Protein AF-0000000087067700 (afdb_homodimer)

InterPro domains:
  IPR001153 Barwin domain [PF00967] (47-165)
  IPR001153 Barwin domain [PR00602] (79-97)
  IPR001153 Barwin domain [PR00602] (118-136)
  IPR001153 Barwin domain [PR00602] (140-164)
  IPR001153 Barwin domain [PS51174] (1-33)
  IPR001153 Barwin domain [PS51174] (44-167)
  IPR018226 Barwin, conserved site [PS00771] (105-113)
  IPR036908 RlpA-like domain superfamily [G3DSA:2.40.40.10] (46-167)
  IPR036908 RlpA-like domain superfamily [SSF50685] (52-165)
  IPR044301 Pathogenesis-related protein-4 [PTHR46351] (47-167)

pLDDT: mean 77.97, std 27.23, range [20.38, 98.88]

Secondary structure (DSSP, 8-state):
----HHHHHHH--STTTTTS-----------S-----------SEEEEEEEEEE---TTTTTT-HHHHT-TTHHHHTTS-HHHHTSSEEEEE--SSS-SBHHHHTT-EEEEEETTT--EEEEEEEEE--SSSEEEEIIIIIHHH-TTSHHHHHT-EEEEEEEE----SS---------/----HHHHHHH--STTTTTS----------SS-----------SEEEEEEEEEE---TTTTTT-HHHHT-TTHHHHTTS-HHHHTSSEEEEE--SSS-SBHHHHTT-EEEEEETTT--EEEEEEEEE--SSSEEEEIIIIIHHH-TTSHHHHHT-EEEEEEEE----SS---------

Organism: Hibiscus syriacus (NCBI:txid106335)

Radius of gyration: 26.2 Å; Cα contacts (8 Å, |Δi|>4): 639; chains: 2; bounding box: 82×77×58 Å

Sequence (356 aa):
MGLDEPAFDMIDDGSGKHAGHLTVNYELVDCDPPPPPPPPPAGPGETDVIAYWSDYGPLKNNWSYSAAHVACNDYDGNKPLEWRQRYGWTGYCGNVFGSQLKDICGKCLKVTNTRTKDEKIVRIVDSCGGGGLVLDLNTAFTPLDSDGKGNAAGHLTVDYQVVDCYDDVDSPLRLYGQMGLDEPAFDMIDDGSGKHAGHLTVNYELVDCDPPPPPPPPPAGPGETDVIAYWSDYGPLKNNWSYSAAHVACNDYDGNKPLEWRQRYGWTGYCGNVFGSQLKDICGKCLKVTNTRTKDEKIVRIVDSCGGGGLVLDLNTAFTPLDSDGKGNAAGHLTVDYQVVDCYDDVDSPLRLYGQ

Nearest PDB structures (foldseek):
  7ksn-assembly2_B  TM=9.649E-01  e=6.738E-17  Saccharum hybrid cultivar SP80-3280
  4jp7-assembly2_B  TM=9.714E-01  e=6.833E-16  Carica papaya
  1bw4-assembly1_A  TM=8.031E-01  e=1.136E-10  Hordeum vulgare
  3sul-assembly1_A  TM=7.392E-01  e=7.971E-05  Moniliophthora perniciosa
  8ppu-assembly1_B  TM=6.203E-01  e=4.507E-01  Pyrococcus abyssi GE5

Foldseek 3Di:
DDDPPVVVVVPDPPPPVVVVDDPDPDDPPPPPPPDPPPQADFADKDAFWKEFADALPCVPPLLALVSSVAPCCVPPRPPDSLLSPLAFEKAFAADRWDPDSVTQAQWKKWKAQPPPRQIGIYGYSHYDHDHDMYTHDPGGVVSRCVPCVQVVVRITTIMMTTDDPCPPPPPPSPPPPD/DDDPDVVVVVPDPPPPVVVVDDPDPDDPPPPPPPDPPPQADFADKDAFWKEFADALPCVPPLLALVVSVAPCCVPPRPPDSCLSPLAFEKAFAADRWDPDSVTQAQWKKWKAQPPPRQTGIYGYRHYDHDHDMYGHDPGPVVSRCVVCVQVVVRITTIMMTTDDPCPPPPPPSPPPPD

Solvent-accessible surface area (backbone atoms only — not comparable to full-atom values): 20291 Å² total; per-residue (Å²): 138,74,78,56,68,68,66,50,59,75,68,41,83,68,68,43,70,79,67,76,56,70,89,71,84,72,73,80,63,75,72,68,63,71,71,74,70,70,80,62,78,81,36,67,61,53,72,77,30,50,30,37,63,42,82,58,47,46,89,77,52,77,50,37,30,49,83,46,37,22,36,26,18,81,77,52,44,82,54,56,67,68,67,57,61,68,39,23,43,24,24,45,14,57,79,83,57,66,80,36,50,86,66,44,47,71,40,25,31,42,36,30,23,67,82,78,62,29,69,47,62,30,28,27,41,29,56,24,15,70,46,33,35,35,20,19,35,79,61,33,40,50,70,36,30,83,83,46,56,28,70,74,70,60,36,41,51,25,32,36,29,37,41,82,72,64,75,82,50,86,57,75,81,74,77,71,80,124,138,75,77,57,69,70,68,52,60,76,69,42,83,68,69,42,68,79,66,75,56,69,88,72,83,72,73,80,62,74,74,68,62,71,71,75,70,72,80,58,76,79,36,67,58,53,72,76,30,51,31,37,62,42,83,58,46,47,89,79,51,76,50,36,29,51,82,47,36,22,37,28,16,82,79,52,43,80,55,56,67,70,66,57,61,69,40,21,43,23,24,45,14,55,79,84,57,66,79,36,52,87,66,44,48,72,41,24,32,41,36,29,23,67,84,79,62,29,68,49,61,29,29,27,40,28,56,24,14,70,46,33,34,34,22,17,36,77,59,32,40,51,72,37,31,83,83,46,57,27,69,75,70,60,36,40,50,24,30,37,29,37,41,83,72,64,76,82,49,86,58,76,78,75,75,71,80,124

Structure (mmCIF, N/CA/C/O backbone):
data_AF-0000000087067700-model_v1
#
loop_
_entity.id
_entity.type
_entity.pdbx_description
1 polymer 'Pathoproteinsis-related protein P2'
#
loop_
_atom_site.group_PDB
_atom_site.id
_atom_site.type_symbol
_atom_site.label_atom_id
_atom_site.label_alt_id
_atom_site.label_comp_id
_atom_site.label_asym_id
_atom_site.label_entity_id
_atom_site.label_seq_id
_atom_site.pdbx_PDB_ins_code
_atom_site.Cartn_x
_atom_site.Cartn_y
_atom_site.Cartn_z
_atom_site.occupancy
_atom_site.B_iso_or_equiv
_atom_site.auth_seq_id
_atom_site.auth_comp_id
_atom_site.auth_asym_id
_atom_site.auth_atom_id
_atom_site.pdbx_PDB_model_num
ATOM 1 N N . MET A 1 1 ? 22.578 -26.578 -35.781 1 24.84 1 MET A N 1
ATOM 2 C CA . MET A 1 1 ? 21.578 -25.547 -35.5 1 24.84 1 MET A CA 1
ATOM 3 C C . MET A 1 1 ? 22.188 -24.422 -34.656 1 24.84 1 MET A C 1
ATOM 5 O O . MET A 1 1 ? 22.672 -24.656 -33.562 1 24.84 1 MET A O 1
ATOM 9 N N . GLY A 1 2 ? 22.922 -23.469 -35.156 1 27.45 2 GLY A N 1
ATOM 10 C CA . GLY A 1 2 ? 23.906 -22.531 -34.625 1 27.45 2 GLY A CA 1
ATOM 11 C C . GLY A 1 2 ? 23.297 -21.422 -33.812 1 27.45 2 GLY A C 1
ATOM 12 O O . GLY A 1 2 ? 22.109 -21.125 -33.938 1 27.45 2 GLY A O 1
ATOM 13 N N . LEU A 1 3 ? 23.812 -21.281 -32.562 1 33.16 3 LEU A N 1
ATOM 14 C CA . LEU A 1 3 ? 23.438 -20.109 -31.781 1 33.16 3 LEU A CA 1
ATOM 15 C C . LEU A 1 3 ? 23.422 -18.859 -32.625 1 33.16 3 LEU A C 1
ATOM 17 O O . LEU A 1 3 ? 24.297 -18.672 -33.5 1 33.16 3 LEU A O 1
ATOM 21 N N . ASP A 1 4 ? 22.297 -18.484 -32.844 1 35.28 4 ASP A N 1
ATOM 22 C CA . ASP A 1 4 ? 22.297 -17.234 -33.594 1 35.28 4 ASP A CA 1
ATOM 23 C C . ASP A 1 4 ? 23.312 -16.25 -33.031 1 35.28 4 ASP A C 1
ATOM 25 O O . ASP A 1 4 ? 23.688 -16.344 -31.844 1 35.28 4 ASP A O 1
ATOM 29 N N . GLU A 1 5 ? 23.859 -15.438 -33.719 1 37.81 5 GLU A N 1
ATOM 30 C CA . GLU A 1 5 ? 24.938 -14.484 -33.5 1 37.81 5 GLU A CA 1
ATOM 31 C C . GLU A 1 5 ? 24.703 -13.641 -32.25 1 37.81 5 GLU A C 1
ATOM 33 O O . GLU A 1 5 ? 25.625 -13.398 -31.469 1 37.81 5 GLU A O 1
ATOM 38 N N . PRO A 1 6 ? 23.5 -13.188 -32.125 1 35.31 6 PRO A N 1
ATOM 39 C CA . PRO A 1 6 ? 23.359 -12.25 -31.016 1 35.31 6 PRO A CA 1
ATOM 40 C C . PRO A 1 6 ? 23.531 -12.922 -29.656 1 35.31 6 PRO A C 1
ATOM 42 O O . PRO A 1 6 ? 24 -12.297 -28.703 1 35.31 6 PRO A O 1
ATOM 45 N N . ALA A 1 7 ? 23.047 -14.125 -29.516 1 37.56 7 ALA A N 1
ATOM 46 C CA . ALA A 1 7 ? 23.188 -14.828 -28.25 1 37.56 7 ALA A CA 1
ATOM 47 C C . ALA A 1 7 ? 24.672 -15 -27.891 1 37.56 7 ALA A C 1
ATOM 49 O O . ALA A 1 7 ? 25.031 -15 -26.703 1 37.56 7 ALA A O 1
ATOM 50 N N . PHE A 1 8 ? 25.438 -14.984 -28.844 1 40 8 PHE A N 1
ATOM 51 C CA . PHE A 1 8 ? 26.875 -15.148 -28.641 1 40 8 PHE A CA 1
ATOM 52 C C . PHE A 1 8 ? 27.453 -13.945 -27.906 1 40 8 PHE A C 1
ATOM 54 O O . PHE A 1 8 ? 28.266 -14.102 -26.984 1 40 8 PHE A O 1
ATOM 61 N N . ASP A 1 9 ? 27.078 -12.781 -28.328 1 46.66 9 ASP A N 1
ATOM 62 C CA . ASP A 1 9 ? 27.688 -11.555 -27.797 1 46.66 9 ASP A CA 1
ATOM 63 C C . ASP A 1 9 ? 27.328 -11.352 -26.328 1 46.66 9 ASP A C 1
ATOM 65 O O . ASP A 1 9 ? 28.109 -10.773 -25.578 1 46.66 9 ASP A O 1
ATOM 69 N N . MET A 1 10 ? 26.156 -11.812 -26.016 1 40.19 10 MET A N 1
ATOM 70 C CA . MET A 1 10 ? 25.719 -11.5 -24.656 1 40.19 10 MET A CA 1
ATOM 71 C C . MET A 1 10 ? 26.484 -12.32 -23.625 1 40.19 10 MET A C 1
ATOM 73 O O . MET A 1 10 ? 26.562 -11.953 -22.453 1 40.19 10 MET A O 1
ATOM 77 N N . ILE A 1 11 ? 26.984 -13.391 -24.109 1 39 11 ILE A N 1
ATOM 78 C CA . ILE A 1 11 ? 27.656 -14.258 -23.156 1 39 11 ILE A CA 1
ATOM 79 C C . ILE A 1 11 ? 29.172 -14.039 -23.219 1 39 11 ILE A C 1
ATOM 81 O O . ILE A 1 11 ? 29.922 -14.57 -22.406 1 39 11 ILE A O 1
ATOM 85 N N . ASP A 1 12 ? 29.562 -13.125 -24.156 1 40.75 12 ASP A N 1
ATOM 86 C CA . ASP A 1 12 ? 31 -12.977 -24.297 1 40.75 12 ASP A CA 1
ATOM 87 C C . ASP A 1 12 ? 31.531 -11.93 -23.312 1 40.75 12 ASP A C 1
ATOM 89 O O . ASP A 1 12 ? 31.016 -10.82 -23.219 1 40.75 12 ASP A O 1
ATOM 93 N N . ASP A 1 13 ? 32.094 -12.414 -22.266 1 44.66 13 ASP A N 1
ATOM 94 C CA . ASP A 1 13 ? 32.75 -11.508 -21.328 1 44.66 13 ASP A CA 1
ATOM 95 C C . ASP A 1 13 ? 33.875 -10.742 -21.984 1 44.66 13 ASP A C 1
ATOM 97 O O . ASP A 1 13 ? 34.688 -10.102 -21.312 1 44.66 13 ASP A O 1
ATOM 101 N N . GLY A 1 14 ? 33.906 -10.477 -23.297 1 45.78 14 GLY A N 1
ATOM 102 C CA . GLY A 1 14 ? 34.938 -9.781 -24.031 1 45.78 14 GLY A CA 1
ATOM 103 C C . GLY A 1 14 ? 36.062 -10.695 -24.484 1 45.78 14 GLY A C 1
ATOM 104 O O . GLY A 1 14 ? 36.719 -10.445 -25.5 1 45.78 14 GLY A O 1
ATOM 105 N N . SER A 1 15 ? 36.5 -11.602 -23.609 1 43.12 15 SER A N 1
ATOM 106 C CA . SER A 1 15 ? 37.719 -12.352 -23.906 1 43.12 15 SER A CA 1
ATOM 107 C C . SER A 1 15 ? 37.469 -13.383 -25 1 43.12 15 SER A C 1
ATOM 109 O O . SER A 1 15 ? 38.406 -14.008 -25.5 1 43.12 15 SER A O 1
ATOM 111 N N . GLY A 1 16 ? 36.25 -13.672 -25.172 1 36.97 16 GLY A N 1
ATOM 112 C CA . GLY A 1 16 ? 35.938 -14.82 -26 1 36.97 16 GLY A CA 1
ATOM 113 C C . GLY A 1 16 ? 36.094 -14.555 -27.484 1 36.97 16 GLY A C 1
ATOM 114 O O . GLY A 1 16 ? 35.938 -15.461 -28.312 1 36.97 16 GLY A O 1
ATOM 115 N N . LYS A 1 17 ? 36.156 -13.281 -27.984 1 45.28 17 LYS A N 1
ATOM 116 C CA . LYS A 1 17 ? 36.281 -13.062 -29.422 1 45.28 17 LYS A CA 1
ATOM 117 C C . LYS A 1 17 ? 37.625 -13.594 -29.938 1 45.28 17 LYS A C 1
ATOM 119 O O . LYS A 1 17 ? 37.688 -14.086 -31.078 1 45.28 17 LYS A O 1
ATOM 124 N N . HIS A 1 18 ? 38.625 -13.344 -29.156 1 39.31 18 HIS A N 1
ATOM 125 C CA . HIS A 1 18 ? 39.938 -13.633 -29.719 1 39.31 18 HIS A CA 1
ATOM 126 C C . HIS A 1 18 ? 40.125 -15.133 -29.938 1 39.31 18 HIS A C 1
ATOM 128 O O . HIS A 1 18 ? 40.844 -15.555 -30.844 1 39.31 18 HIS A O 1
ATOM 134 N N . ALA A 1 19 ? 39.688 -15.914 -28.922 1 39.69 19 ALA A N 1
ATOM 135 C CA . ALA A 1 19 ? 40.125 -17.312 -28.953 1 39.69 19 ALA A CA 1
ATOM 136 C C . ALA A 1 19 ? 39.25 -18.156 -29.859 1 39.69 19 ALA A C 1
ATOM 138 O O . ALA A 1 19 ? 39.5 -19.328 -30.094 1 39.69 19 ALA A O 1
ATOM 139 N N . GLY A 1 20 ? 38.344 -17.594 -30.766 1 38.62 20 GLY A N 1
ATOM 140 C CA . GLY A 1 20 ? 37.531 -18.203 -31.797 1 38.62 20 GLY A CA 1
ATOM 141 C C . GLY A 1 20 ? 36.531 -19.219 -31.25 1 38.62 20 GLY A C 1
ATOM 142 O O . GLY A 1 20 ? 35.719 -19.75 -31.984 1 38.62 20 GLY A O 1
ATOM 143 N N . HIS A 1 21 ? 37 -20.016 -30.297 1 32.31 21 HIS A N 1
ATOM 144 C CA . HIS A 1 21 ? 36.062 -21.031 -29.797 1 32.31 21 HIS A CA 1
ATOM 145 C C . HIS A 1 21 ? 35.719 -20.766 -28.328 1 32.31 21 HIS A C 1
ATOM 147 O O . HIS A 1 21 ? 36.469 -20.078 -27.625 1 32.31 21 HIS A O 1
ATOM 153 N N . LEU A 1 22 ? 34.562 -20.453 -27.922 1 35.25 22 LEU A N 1
ATOM 154 C CA . LEU A 1 22 ? 34.25 -20.391 -26.516 1 35.25 22 LEU A CA 1
ATOM 155 C C . LEU A 1 22 ? 33.844 -21.75 -25.969 1 35.25 22 LEU A C 1
ATOM 157 O O . LEU A 1 22 ? 33.062 -22.469 -26.609 1 35.25 22 LEU A O 1
ATOM 161 N N . THR A 1 23 ? 34.625 -22.469 -25.219 1 32.56 23 THR A N 1
ATOM 162 C CA . THR A 1 23 ? 34.25 -23.688 -24.516 1 32.56 23 THR A CA 1
ATOM 163 C C . THR A 1 23 ? 33.156 -23.391 -23.5 1 32.56 23 THR A C 1
ATOM 165 O O . THR A 1 23 ? 33.312 -22.562 -22.609 1 32.56 23 THR A O 1
ATOM 168 N N . VAL A 1 24 ? 31.969 -23.391 -23.891 1 31.05 24 VAL A N 1
ATOM 169 C CA . VAL A 1 24 ? 30.844 -23.188 -22.969 1 31.05 24 VAL A CA 1
ATOM 170 C C . VAL A 1 24 ? 30.531 -24.484 -22.234 1 31.05 24 VAL A C 1
ATOM 172 O O . VAL A 1 24 ? 30.562 -25.562 -22.844 1 31.05 24 VAL A O 1
ATOM 175 N N . ASN A 1 25 ? 30.828 -24.672 -21.016 1 29.56 25 ASN A N 1
ATOM 176 C CA . ASN A 1 25 ? 30.359 -25.797 -20.219 1 29.56 25 ASN A CA 1
ATOM 177 C C . ASN A 1 25 ? 28.844 -25.828 -20.109 1 29.56 25 ASN A C 1
ATOM 179 O O . ASN A 1 25 ? 28.219 -24.844 -19.703 1 29.56 25 ASN A O 1
ATOM 183 N N . TYR A 1 26 ? 28.234 -26.391 -21.062 1 29.69 26 TYR A N 1
ATOM 184 C CA . TYR A 1 26 ? 26.797 -26.562 -20.984 1 29.69 26 TYR A CA 1
ATOM 185 C C . TYR A 1 26 ? 26.438 -27.703 -20.031 1 29.69 26 TYR A C 1
ATOM 187 O O . TYR A 1 26 ? 27.203 -28.656 -19.891 1 29.69 26 TYR A O 1
ATOM 195 N N . GLU A 1 27 ? 26.141 -27.469 -18.844 1 28.17 27 GLU A N 1
ATOM 196 C CA . GLU A 1 27 ? 25.5 -28.578 -18.141 1 28.17 27 GLU A CA 1
ATOM 197 C C . GLU A 1 27 ? 24.062 -28.781 -18.641 1 28.17 27 GLU A C 1
ATOM 199 O O . GLU A 1 27 ? 23.297 -27.828 -18.734 1 28.17 27 GLU A O 1
ATOM 204 N N . LEU A 1 28 ? 23.969 -29.75 -19.391 1 26.5 28 LEU A N 1
ATOM 205 C CA . LEU A 1 28 ? 22.641 -30.234 -19.75 1 26.5 28 LEU A CA 1
ATOM 206 C C . LEU A 1 28 ? 21.766 -30.375 -18.5 1 26.5 28 LEU A C 1
ATOM 208 O O . LEU A 1 28 ? 22.125 -31.109 -17.578 1 26.5 28 LEU A O 1
ATOM 212 N N . VAL A 1 29 ? 21.328 -29.375 -17.938 1 30.81 29 VAL A N 1
ATOM 213 C CA . VAL A 1 29 ? 20.391 -29.656 -16.859 1 30.81 29 VAL A CA 1
ATOM 214 C C . VAL A 1 29 ? 19.141 -30.344 -17.406 1 30.81 29 VAL A C 1
ATOM 216 O O . VAL A 1 29 ? 18.75 -30.094 -18.547 1 30.81 29 VAL A O 1
ATOM 219 N N . ASP A 1 30 ? 19.062 -31.531 -17.016 1 27.73 30 ASP A N 1
ATOM 220 C CA . ASP A 1 30 ? 17.875 -32.312 -17.312 1 27.73 30 ASP A CA 1
ATOM 221 C C . ASP A 1 30 ? 16.625 -31.438 -17.281 1 27.73 30 ASP A C 1
ATOM 223 O O . ASP A 1 30 ? 16.391 -30.703 -16.312 1 27.73 30 ASP A O 1
ATOM 227 N N . CYS A 1 31 ? 16.234 -30.953 -18.344 1 31.47 31 CYS A N 1
ATOM 228 C CA . CYS A 1 31 ? 15.023 -30.188 -18.609 1 31.47 31 CYS A CA 1
ATOM 229 C C . CYS A 1 31 ? 13.82 -30.812 -17.906 1 31.47 31 CYS A C 1
ATOM 231 O O . CYS A 1 31 ? 12.688 -30.344 -18.062 1 31.47 31 CYS A O 1
ATOM 233 N N . ASP A 1 32 ? 13.898 -32.156 -17.75 1 30.12 32 ASP A N 1
ATOM 234 C CA . ASP A 1 32 ? 12.641 -32.625 -17.188 1 30.12 32 ASP A CA 1
ATOM 235 C C . ASP A 1 32 ? 12.367 -31.969 -15.836 1 30.12 32 ASP A C 1
ATOM 237 O O . ASP A 1 32 ? 13.07 -32.219 -14.859 1 30.12 32 ASP A O 1
ATOM 241 N N . PRO A 1 33 ? 11.977 -30.75 -15.766 1 33.19 33 PRO A N 1
ATOM 242 C CA . PRO A 1 33 ? 11.703 -30.25 -14.414 1 33.19 33 PRO A CA 1
ATOM 243 C C . PRO A 1 33 ? 11.086 -31.328 -13.516 1 33.19 33 PRO A C 1
ATOM 245 O O . PRO A 1 33 ? 10.43 -32.25 -14 1 33.19 33 PRO A O 1
ATOM 248 N N . PRO A 1 34 ? 11.805 -31.703 -12.438 1 35.84 34 PRO A N 1
ATOM 249 C CA . PRO A 1 34 ? 11.07 -32.656 -11.609 1 35.84 34 PRO A CA 1
ATOM 250 C C . PRO A 1 34 ? 9.555 -32.469 -11.664 1 35.84 34 PRO A C 1
ATOM 252 O O . PRO A 1 34 ? 9.086 -31.359 -11.961 1 35.84 34 PRO A O 1
ATOM 255 N N . PRO A 1 35 ? 8.781 -33.531 -11.844 1 37.31 35 PRO A N 1
ATOM 256 C CA . PRO A 1 35 ? 7.324 -33.375 -11.773 1 37.31 35 PRO A CA 1
ATOM 257 C C . PRO A 1 35 ? 6.898 -32.312 -10.773 1 37.31 35 PRO A C 1
ATOM 259 O O . PRO A 1 35 ? 7.594 -32.062 -9.781 1 37.31 35 PRO A O 1
ATOM 262 N N . PRO A 1 36 ? 6.172 -31.297 -11.188 1 38.44 36 PRO A N 1
ATOM 263 C CA . PRO A 1 36 ? 5.711 -30.344 -10.164 1 38.44 36 PRO A CA 1
ATOM 264 C C . PRO A 1 36 ? 5.391 -31.016 -8.836 1 38.44 36 PRO A C 1
ATOM 266 O O . PRO A 1 36 ? 4.875 -32.156 -8.82 1 38.44 36 PRO A O 1
ATOM 269 N N . PRO A 1 37 ? 6.223 -30.797 -7.82 1 41.12 37 PRO A N 1
ATOM 270 C CA . PRO A 1 37 ? 5.844 -31.469 -6.586 1 41.12 37 PRO A CA 1
ATOM 271 C C . PRO A 1 37 ? 4.328 -31.625 -6.43 1 41.12 37 PRO A C 1
ATOM 273 O O . PRO A 1 37 ? 3.568 -30.875 -7.043 1 41.12 37 PRO A O 1
ATOM 276 N N . PRO A 1 38 ? 3.854 -32.719 -5.953 1 43.28 38 PRO A N 1
ATOM 277 C CA . PRO A 1 38 ? 2.416 -32.844 -5.699 1 43.28 38 PRO A CA 1
ATOM 278 C C . PRO A 1 38 ? 1.791 -31.578 -5.152 1 43.28 38 PRO A C 1
ATOM 280 O O . PRO A 1 38 ? 2.482 -30.75 -4.539 1 43.28 38 PRO A O 1
ATOM 283 N N . PRO A 1 39 ? 0.586 -31.234 -5.633 1 42.75 39 PRO A N 1
ATOM 284 C CA . PRO A 1 39 ? -0.061 -30.016 -5.129 1 42.75 39 PRO A CA 1
ATOM 285 C C . PRO A 1 39 ? 0.068 -29.859 -3.615 1 42.75 39 PRO A C 1
ATOM 287 O O . PRO A 1 39 ? -0.169 -30.828 -2.871 1 42.75 39 PRO A O 1
ATOM 290 N N . PRO A 1 40 ? 0.964 -29.172 -3.133 1 45.75 40 PRO A N 1
ATOM 291 C CA . PRO A 1 40 ? 1.053 -29.047 -1.676 1 45.75 40 PRO A CA 1
ATOM 292 C C . PRO A 1 40 ? -0.314 -29.078 -0.997 1 45.75 40 PRO A C 1
ATOM 294 O O . PRO A 1 40 ? -1.328 -28.766 -1.623 1 45.75 40 PRO A O 1
ATOM 297 N N . PRO A 1 41 ? -0.462 -29.844 0.065 1 48 41 PRO A N 1
ATOM 298 C CA . PRO A 1 41 ? -1.711 -29.781 0.826 1 48 41 PRO A CA 1
ATOM 299 C C . PRO A 1 41 ? -2.293 -28.359 0.867 1 48 41 PRO A C 1
ATOM 301 O O . PRO A 1 41 ? -1.547 -27.391 0.977 1 48 41 PRO A O 1
ATOM 304 N N . ALA A 1 42 ? -3.52 -28.156 0.293 1 57.44 42 ALA A N 1
ATOM 305 C CA . ALA A 1 42 ? -4.262 -26.922 0.116 1 57.44 42 ALA A CA 1
ATOM 306 C C . ALA A 1 42 ? -4.234 -26.078 1.388 1 57.44 42 ALA A C 1
ATOM 308 O O . ALA A 1 42 ? -4.668 -26.531 2.451 1 57.44 42 ALA A O 1
ATOM 309 N N . GLY A 1 43 ? -3.189 -25.266 1.576 1 71.56 43 GLY A N 1
ATOM 310 C CA . GLY A 1 43 ? -3.318 -24.328 2.686 1 71.56 43 GLY A CA 1
ATOM 311 C C . GLY A 1 43 ? -4.59 -23.516 2.625 1 71.56 43 GLY A C 1
ATOM 312 O O . GLY A 1 43 ? -5.441 -23.734 1.764 1 71.56 43 GLY A O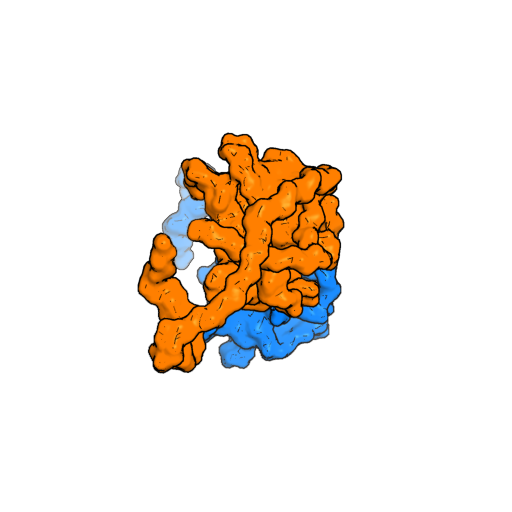 1
ATOM 313 N N . PRO A 1 44 ? -4.855 -22.875 3.637 1 87.75 44 PRO A N 1
ATOM 314 C CA . PRO A 1 44 ? -6.059 -22.031 3.639 1 87.75 44 PRO A CA 1
ATOM 315 C C . PRO A 1 44 ? -6.125 -21.109 2.432 1 87.75 44 PRO A C 1
ATOM 317 O O . PRO A 1 44 ? -5.117 -20.891 1.753 1 87.75 44 PRO A O 1
ATOM 320 N N . GLY A 1 45 ? -7.266 -20.812 1.943 1 94.31 45 GLY A N 1
ATOM 321 C CA . GLY A 1 45 ? -7.504 -19.938 0.804 1 94.31 45 GLY A CA 1
ATOM 322 C C . GLY A 1 45 ? -8.883 -19.312 0.808 1 94.31 45 GLY A C 1
ATOM 323 O O . GLY A 1 45 ? -9.602 -19.375 1.812 1 94.31 45 GLY A O 1
ATOM 324 N N . GLU A 1 46 ? -9.117 -18.469 -0.159 1 96.06 46 GLU A N 1
ATOM 325 C CA . GLU A 1 46 ? -10.43 -17.875 -0.404 1 96.06 46 GLU A CA 1
ATOM 326 C C . GLU A 1 46 ? -10.859 -18.062 -1.854 1 96.06 46 GLU A C 1
ATOM 328 O O . GLU A 1 46 ? -10.023 -18.188 -2.748 1 96.06 46 GLU A O 1
ATOM 333 N N . THR A 1 47 ? -12.242 -18.172 -2.055 1 96.5 47 THR A N 1
ATOM 334 C CA . THR A 1 47 ? -12.812 -18.391 -3.381 1 96.5 47 THR A CA 1
ATOM 335 C C . THR A 1 47 ? -13.633 -17.188 -3.822 1 96.5 47 THR A C 1
ATOM 337 O O . THR A 1 47 ? -14.281 -16.531 -2.998 1 96.5 47 THR A O 1
ATOM 340 N N . ASP A 1 48 ? -13.57 -16.891 -5.117 1 97.56 48 ASP A N 1
ATOM 341 C CA . ASP A 1 48 ? -14.414 -15.891 -5.781 1 97.56 48 ASP A CA 1
ATOM 342 C C . ASP A 1 48 ? -14.195 -14.508 -5.184 1 97.56 48 ASP A C 1
ATOM 344 O O . ASP A 1 48 ? -15.156 -13.766 -4.945 1 97.56 48 ASP A O 1
ATOM 348 N N . VAL A 1 49 ? -12.93 -14.195 -4.926 1 97.94 49 VAL A N 1
ATOM 349 C CA . VAL A 1 49 ? -12.625 -12.859 -4.426 1 97.94 49 VAL A CA 1
ATOM 350 C C . VAL A 1 49 ? -12.141 -11.969 -5.574 1 97.94 49 VAL A C 1
ATOM 352 O O . VAL A 1 49 ? -11.758 -12.469 -6.633 1 97.94 49 VAL A O 1
ATOM 355 N N . ILE A 1 50 ? -12.258 -10.664 -5.352 1 98.19 50 ILE A N 1
ATOM 356 C CA . ILE A 1 50 ? -11.852 -9.703 -6.375 1 98.19 50 ILE A CA 1
ATOM 357 C C . ILE A 1 50 ? -10.359 -9.414 -6.242 1 98.19 50 ILE A C 1
ATOM 359 O O . ILE A 1 50 ? -9.852 -9.242 -5.129 1 98.19 50 ILE A O 1
ATOM 363 N N . ALA A 1 51 ? -9.625 -9.445 -7.344 1 98.75 51 ALA A N 1
ATOM 364 C CA . ALA A 1 51 ? -8.227 -9.023 -7.41 1 98.75 51 ALA A CA 1
ATOM 365 C C . ALA A 1 51 ? -8.062 -7.809 -8.312 1 98.75 51 ALA A C 1
ATOM 367 O O . ALA A 1 51 ? -8.32 -7.887 -9.516 1 98.75 51 ALA A O 1
ATOM 368 N N . TYR A 1 52 ? -7.672 -6.742 -7.699 1 98.12 52 TYR A N 1
ATOM 369 C CA . TYR A 1 52 ? -7.281 -5.551 -8.445 1 98.12 52 TYR A CA 1
ATOM 370 C C . TYR A 1 52 ? -5.805 -5.602 -8.812 1 98.12 52 TYR A C 1
ATOM 372 O O . TYR A 1 52 ? -5.129 -6.602 -8.562 1 98.12 52 TYR A O 1
ATOM 380 N N . TRP A 1 53 ? -5.391 -4.52 -9.539 1 97.62 53 TRP A N 1
ATOM 381 C CA . TRP A 1 53 ? -3.969 -4.496 -9.867 1 97.62 53 TRP A CA 1
ATOM 382 C C . TRP A 1 53 ? -3.35 -3.148 -9.516 1 97.62 53 TRP A C 1
ATOM 384 O O . TRP A 1 53 ? -4.059 -2.145 -9.406 1 97.62 53 TRP A O 1
ATOM 394 N N . SER A 1 54 ? -2.098 -3.166 -9.242 1 96.25 54 SER A N 1
ATOM 395 C CA . SER A 1 54 ? -1.219 -2.006 -9.141 1 96.25 54 SER A CA 1
ATOM 396 C C . SER A 1 54 ? 0.06 -2.209 -9.945 1 96.25 54 SER A C 1
ATOM 398 O O . SER A 1 54 ? 0.474 -3.346 -10.188 1 96.25 54 SER A O 1
ATOM 400 N N . ASP A 1 55 ? 0.591 -1.124 -10.453 1 95.44 55 ASP A N 1
ATOM 401 C CA . ASP A 1 55 ? 1.916 -1.201 -11.055 1 95.44 55 ASP A CA 1
ATOM 402 C C . ASP A 1 55 ? 3.012 -1.01 -10.016 1 95.44 55 ASP A C 1
ATOM 404 O O . ASP A 1 55 ? 3.502 0.104 -9.82 1 95.44 55 ASP A O 1
ATOM 408 N N . TYR A 1 56 ? 3.398 -2.082 -9.328 1 96.69 56 TYR A N 1
ATOM 409 C CA . TYR A 1 56 ? 4.492 -2.033 -8.367 1 96.69 56 TYR A CA 1
ATOM 410 C C . TYR A 1 56 ? 5.828 -1.82 -9.07 1 96.69 56 TYR A C 1
ATOM 412 O O . TYR A 1 56 ? 6.805 -1.39 -8.453 1 96.69 56 TYR A O 1
ATOM 420 N N . GLY A 1 57 ? 5.996 -2.271 -10.305 1 97.44 57 GLY A N 1
ATOM 421 C CA . GLY A 1 57 ? 7.113 -1.961 -11.18 1 97.44 57 GLY A CA 1
ATOM 422 C C . GLY A 1 57 ? 8.336 -2.822 -10.922 1 97.44 57 GLY A C 1
ATOM 423 O O . GLY A 1 57 ? 9.469 -2.359 -11.055 1 97.44 57 GLY A O 1
ATOM 424 N N . PRO A 1 58 ? 8.188 -4.098 -10.508 1 97.56 58 PRO A N 1
ATOM 425 C CA . PRO A 1 58 ? 9.383 -4.891 -10.211 1 97.56 58 PRO A CA 1
ATOM 426 C C . PRO A 1 58 ? 10.305 -5.039 -11.422 1 97.56 58 PRO A C 1
ATOM 428 O O . PRO A 1 58 ? 11.523 -5.094 -11.266 1 97.56 58 PRO A O 1
ATOM 431 N N . LEU A 1 59 ? 9.797 -5.031 -12.617 1 96.62 59 LEU A N 1
ATOM 432 C CA . LEU A 1 59 ? 10.609 -5.176 -13.812 1 96.62 59 LEU A CA 1
ATOM 433 C C . LEU A 1 59 ? 11.383 -3.893 -14.109 1 96.62 59 LEU A C 1
ATOM 435 O O . LEU A 1 59 ? 12.398 -3.918 -14.805 1 96.62 59 LEU A O 1
ATOM 439 N N . LYS A 1 60 ? 10.945 -2.811 -13.586 1 96.44 60 LYS A N 1
ATOM 440 C CA . LYS A 1 60 ? 11.555 -1.51 -13.852 1 96.44 60 LYS A CA 1
ATOM 441 C C . LYS A 1 60 ? 12.484 -1.097 -12.711 1 96.44 60 LYS A C 1
ATOM 443 O O . LYS A 1 60 ? 13.359 -0.248 -12.898 1 96.44 60 LYS A O 1
ATOM 448 N N . ASN A 1 61 ? 12.352 -1.654 -11.578 1 97.12 61 ASN A N 1
ATOM 449 C CA . ASN A 1 61 ? 13.109 -1.193 -10.414 1 97.12 61 ASN A CA 1
ATOM 450 C C . ASN A 1 61 ? 14.016 -2.289 -9.867 1 97.12 61 ASN A C 1
ATOM 452 O O . ASN A 1 61 ? 14.383 -2.266 -8.688 1 97.12 61 ASN A O 1
ATOM 456 N N . ASN A 1 62 ? 14.305 -3.307 -10.664 1 97.38 62 ASN A N 1
ATOM 457 C CA . ASN A 1 62 ? 15.164 -4.422 -10.289 1 97.38 62 ASN A CA 1
ATOM 458 C C . ASN A 1 62 ? 14.625 -5.16 -9.07 1 97.38 62 ASN A C 1
ATOM 460 O O . ASN A 1 62 ? 15.383 -5.504 -8.156 1 97.38 62 ASN A O 1
ATOM 464 N N . TRP A 1 63 ? 13.383 -5.309 -8.953 1 98.12 63 TRP A N 1
ATOM 465 C CA . TRP A 1 63 ? 12.688 -6.062 -7.914 1 98.12 63 TRP A CA 1
ATOM 466 C C . TRP A 1 63 ? 13.016 -5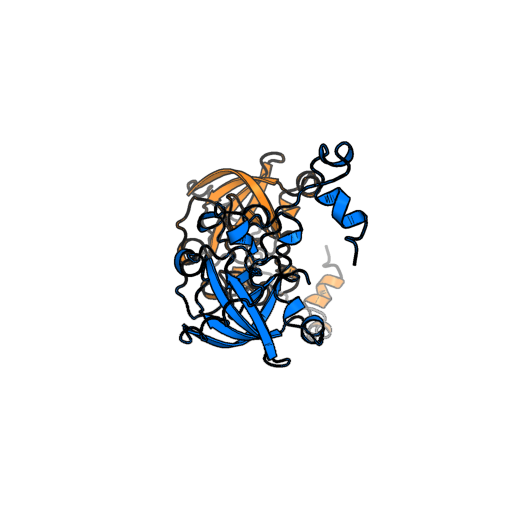.512 -6.531 1 98.12 63 TRP A C 1
ATOM 468 O O . TRP A 1 63 ? 13.18 -6.273 -5.574 1 98.12 63 TRP A O 1
ATOM 478 N N . SER A 1 64 ? 13.164 -4.176 -6.441 1 98.19 64 SER A N 1
ATOM 479 C CA . SER A 1 64 ? 13.477 -3.51 -5.18 1 98.19 64 SER A CA 1
ATOM 480 C C . SER A 1 64 ? 12.203 -3.223 -4.383 1 98.19 64 SER A C 1
ATOM 482 O O . SER A 1 64 ? 11.359 -2.438 -4.816 1 98.19 64 SER A O 1
ATOM 484 N N . TYR A 1 65 ? 12.133 -3.836 -3.141 1 97.94 65 TYR A N 1
ATOM 485 C CA . TYR A 1 65 ? 11.008 -3.557 -2.258 1 97.94 65 TYR A CA 1
ATOM 486 C C . TYR A 1 65 ? 11.008 -2.098 -1.817 1 97.94 65 TYR A C 1
ATOM 488 O O . TYR A 1 65 ? 9.953 -1.468 -1.727 1 97.94 65 TYR A O 1
ATOM 496 N N . SER A 1 66 ? 12.188 -1.554 -1.638 1 95.06 66 SER A N 1
ATOM 497 C CA . SER A 1 66 ? 12.328 -0.17 -1.194 1 95.06 66 SER A CA 1
ATOM 498 C C . SER A 1 66 ? 11.875 0.805 -2.277 1 95.06 66 SER A C 1
ATOM 500 O O . SER A 1 66 ? 11.148 1.761 -1.999 1 95.06 66 SER A O 1
ATOM 502 N N . ALA A 1 67 ? 12.258 0.56 -3.523 1 95.19 67 ALA A N 1
ATOM 503 C CA . ALA A 1 67 ? 11.867 1.431 -4.629 1 95.19 67 ALA A CA 1
ATOM 504 C C . ALA A 1 67 ? 10.367 1.369 -4.879 1 95.19 67 ALA A C 1
ATOM 506 O O . ALA A 1 67 ? 9.758 2.365 -5.27 1 95.19 67 ALA A O 1
ATOM 507 N N . ALA A 1 68 ? 9.797 0.244 -4.547 1 96.88 68 ALA A N 1
ATOM 508 C CA . ALA A 1 68 ? 8.359 0.074 -4.738 1 96.88 68 ALA A CA 1
ATOM 509 C C . ALA A 1 68 ? 7.582 0.551 -3.514 1 96.88 68 ALA A C 1
ATOM 511 O O . ALA A 1 68 ? 6.348 0.606 -3.533 1 96.88 68 ALA A O 1
ATOM 512 N N . HIS A 1 69 ? 8.211 0.818 -2.41 1 96.12 69 HIS A N 1
ATOM 513 C CA . HIS A 1 69 ? 7.641 1.295 -1.155 1 96.12 69 HIS A CA 1
ATOM 514 C C . HIS A 1 69 ? 6.598 0.321 -0.619 1 96.12 69 HIS A C 1
ATOM 516 O O . HIS A 1 69 ? 5.555 0.739 -0.116 1 96.12 69 HIS A O 1
ATOM 522 N N . VAL A 1 70 ? 6.883 -0.955 -0.773 1 97.31 70 VAL A N 1
ATOM 523 C CA . VAL A 1 70 ? 5.926 -1.958 -0.317 1 97.31 70 VAL A CA 1
ATOM 524 C C . VAL A 1 70 ? 6.125 -2.223 1.174 1 97.31 70 VAL A C 1
ATOM 526 O O . VAL A 1 70 ? 7.254 -2.189 1.671 1 97.31 70 VAL A O 1
ATOM 529 N N . ALA A 1 71 ? 5.066 -2.59 1.831 1 95.81 71 ALA A N 1
ATOM 530 C CA . ALA A 1 71 ? 5.027 -2.695 3.287 1 95.81 71 ALA A CA 1
ATOM 531 C C . ALA A 1 71 ? 5.977 -3.785 3.783 1 95.81 71 ALA A C 1
ATOM 533 O O . ALA A 1 71 ? 6.496 -3.703 4.898 1 95.81 71 ALA A O 1
ATOM 534 N N . CYS A 1 72 ? 6.301 -4.781 2.986 1 96.5 72 CYS A N 1
ATOM 535 C CA . CYS A 1 72 ? 7.109 -5.914 3.43 1 96.5 72 CYS A CA 1
ATOM 536 C C . CYS A 1 72 ? 8.594 -5.613 3.279 1 96.5 72 CYS A C 1
ATOM 538 O O . CYS A 1 72 ? 9.438 -6.473 3.553 1 96.5 72 CYS A O 1
ATOM 540 N N . ASN A 1 73 ? 8.93 -4.402 2.883 1 95.62 73 ASN A N 1
ATOM 541 C CA . ASN A 1 73 ? 10.336 -4.047 2.684 1 95.62 73 ASN A CA 1
ATOM 542 C C . ASN A 1 73 ? 11.164 -4.324 3.934 1 95.62 73 ASN A C 1
ATOM 544 O O . ASN A 1 73 ? 12.266 -4.879 3.844 1 95.62 73 ASN A O 1
ATOM 548 N N . ASP A 1 74 ? 10.672 -4.016 5.094 1 88.62 74 ASP A N 1
ATOM 549 C CA . ASP A 1 74 ? 11.453 -4.105 6.32 1 88.62 74 ASP A CA 1
ATOM 550 C C . ASP A 1 74 ? 11.664 -5.559 6.73 1 88.62 74 ASP A C 1
ATOM 552 O O . ASP A 1 74 ? 12.516 -5.855 7.574 1 88.62 74 ASP A O 1
ATOM 556 N N . TYR A 1 75 ? 10.961 -6.461 6.125 1 92.44 75 TYR A N 1
ATOM 557 C CA . TYR A 1 75 ? 11.094 -7.879 6.441 1 92.44 75 TYR A CA 1
ATOM 558 C C . TYR A 1 75 ? 11.867 -8.609 5.348 1 92.44 75 TYR A C 1
ATOM 560 O O . TYR A 1 75 ? 12.688 -9.484 5.641 1 92.44 75 TYR A O 1
ATOM 568 N N . ASP A 1 76 ? 11.539 -8.203 4.086 1 95.38 76 ASP A N 1
ATOM 569 C CA . ASP A 1 76 ? 12.008 -9.055 2.998 1 95.38 76 ASP A CA 1
ATOM 570 C C . ASP A 1 76 ? 12.797 -8.25 1.969 1 95.38 76 ASP A C 1
ATOM 572 O O . ASP A 1 76 ? 13.266 -8.797 0.968 1 95.38 76 ASP A O 1
ATOM 576 N N . GLY A 1 77 ? 13 -7 2.211 1 96 77 GLY A N 1
ATOM 577 C CA . GLY A 1 77 ? 13.648 -6.148 1.226 1 96 77 GLY A CA 1
ATOM 578 C C . GLY A 1 77 ? 15.102 -6.516 0.985 1 96 77 GLY A C 1
ATOM 579 O O . GLY A 1 77 ? 15.656 -6.211 -0.072 1 96 77 GLY A O 1
ATOM 580 N N . ASN A 1 78 ? 15.711 -7.211 1.952 1 96 78 ASN A N 1
ATOM 581 C CA . ASN A 1 78 ? 17.125 -7.543 1.857 1 96 78 ASN A CA 1
ATOM 582 C C . ASN A 1 78 ? 17.328 -8.984 1.392 1 96 78 ASN A C 1
ATOM 584 O O . ASN A 1 78 ? 18.469 -9.461 1.328 1 96 78 ASN A O 1
ATOM 588 N N . LYS A 1 79 ? 16.281 -9.703 1.078 1 96.06 79 LYS A N 1
ATOM 589 C CA . LYS A 1 79 ? 16.438 -11.031 0.49 1 96.06 79 LYS A CA 1
ATOM 590 C C . LYS A 1 79 ? 17.172 -10.961 -0.845 1 96.06 79 LYS A C 1
ATOM 592 O O . LYS A 1 79 ? 17.156 -9.922 -1.515 1 96.06 79 LYS A O 1
ATOM 597 N N . PRO A 1 80 ? 17.891 -12.117 -1.275 1 93.62 80 PRO A N 1
ATOM 598 C CA . PRO A 1 80 ? 18.594 -12.109 -2.555 1 93.62 80 PRO A CA 1
ATOM 599 C C . PRO A 1 80 ? 17.672 -11.852 -3.744 1 93.62 80 PRO A C 1
ATOM 601 O O . PRO A 1 80 ? 16.484 -12.172 -3.684 1 93.62 80 PRO A O 1
ATOM 604 N N . LEU A 1 81 ? 18.203 -11.234 -4.75 1 95.31 81 LEU A N 1
ATOM 605 C CA . LEU A 1 81 ? 17.438 -10.906 -5.953 1 95.31 81 LEU A CA 1
ATOM 606 C C . LEU A 1 81 ? 16.688 -12.125 -6.469 1 95.31 81 LEU A C 1
ATOM 608 O O . LEU A 1 81 ? 15.516 -12.016 -6.855 1 95.31 81 LEU A O 1
ATOM 612 N N . GLU A 1 82 ? 17.328 -13.328 -6.418 1 91.31 82 GLU A N 1
ATOM 613 C CA . GLU A 1 82 ? 16.688 -14.539 -6.918 1 91.31 82 GLU A CA 1
ATOM 614 C C . GLU A 1 82 ? 15.422 -14.867 -6.133 1 91.31 82 GLU A C 1
ATOM 616 O O . GLU A 1 82 ? 14.422 -15.312 -6.707 1 91.31 82 GLU A O 1
ATOM 621 N N . TRP A 1 83 ? 15.5 -14.586 -4.918 1 94.56 83 TRP A N 1
ATOM 622 C CA . TRP A 1 83 ? 14.344 -14.812 -4.055 1 94.56 83 TRP A CA 1
ATOM 623 C C . TRP A 1 83 ? 13.227 -13.836 -4.387 1 94.56 83 TRP A C 1
ATOM 625 O O . TRP A 1 83 ? 12.062 -14.234 -4.52 1 94.56 83 TRP A O 1
ATOM 635 N N . ARG A 1 84 ? 13.562 -12.586 -4.578 1 96.56 84 ARG A N 1
ATOM 636 C CA . ARG A 1 84 ? 12.594 -11.523 -4.785 1 96.56 84 ARG A CA 1
ATOM 637 C C . ARG A 1 84 ? 11.938 -11.641 -6.16 1 96.56 84 ARG A C 1
ATOM 639 O O . ARG A 1 84 ? 10.789 -11.234 -6.344 1 96.56 84 ARG A O 1
ATOM 646 N N . GLN A 1 85 ? 12.609 -12.289 -7.098 1 96 85 GLN A N 1
ATOM 647 C CA . GLN A 1 85 ? 12.102 -12.32 -8.469 1 96 85 GLN A CA 1
ATOM 648 C C . GLN A 1 85 ? 11.523 -13.688 -8.812 1 96 85 GLN A C 1
ATOM 650 O O . GLN A 1 85 ? 11.109 -13.922 -9.953 1 96 85 GLN A O 1
ATOM 655 N N . ARG A 1 86 ? 11.5 -14.57 -7.906 1 93.5 86 ARG A N 1
ATOM 656 C CA . ARG A 1 86 ? 11.07 -15.938 -8.18 1 93.5 86 ARG A CA 1
ATOM 657 C C . ARG A 1 86 ? 9.602 -15.969 -8.594 1 93.5 86 ARG A C 1
ATOM 659 O O . ARG A 1 86 ? 9.211 -16.766 -9.461 1 93.5 86 ARG A O 1
ATOM 666 N N . TYR A 1 87 ? 8.82 -15.164 -7.996 1 96.44 87 TYR A N 1
ATOM 667 C CA . TYR A 1 87 ? 7.387 -15.125 -8.273 1 96.44 87 TYR A CA 1
ATOM 668 C C . TYR A 1 87 ? 6.918 -13.695 -8.516 1 96.44 87 TYR A C 1
ATOM 670 O O . TYR A 1 87 ? 7.578 -12.742 -8.102 1 96.44 87 TYR A O 1
ATOM 678 N N . GLY A 1 88 ? 5.77 -13.57 -9.273 1 98.06 88 GLY A N 1
ATOM 679 C CA . GLY A 1 88 ? 5.125 -12.273 -9.352 1 98.06 88 GLY A CA 1
ATOM 680 C C . GLY A 1 88 ? 4.68 -11.742 -8 1 98.06 88 GLY A C 1
ATOM 681 O O . GLY A 1 88 ? 4.566 -12.5 -7.039 1 98.06 88 GLY A O 1
ATOM 682 N N . TRP A 1 89 ? 4.43 -10.406 -7.953 1 98.81 89 TRP A N 1
ATOM 683 C CA . TRP A 1 89 ? 4.168 -9.734 -6.688 1 98.81 89 TRP A CA 1
ATOM 684 C C . TRP A 1 89 ? 2.672 -9.523 -6.48 1 98.81 89 TRP A C 1
ATOM 686 O O . TRP A 1 89 ? 1.917 -9.398 -7.445 1 98.81 89 TRP A O 1
ATOM 696 N N . THR A 1 90 ? 2.246 -9.484 -5.219 1 98.69 90 THR A N 1
ATOM 697 C CA . THR A 1 90 ? 0.872 -9.141 -4.875 1 98.69 90 THR A CA 1
ATOM 698 C C . THR A 1 90 ? 0.812 -8.453 -3.514 1 98.69 90 THR A C 1
ATOM 700 O O . THR A 1 90 ? 1.642 -8.711 -2.641 1 98.69 90 THR A O 1
ATOM 703 N N . GLY A 1 91 ? -0.103 -7.504 -3.391 1 98.19 91 GLY A N 1
ATOM 704 C CA . GLY A 1 91 ? -0.595 -7.125 -2.076 1 98.19 91 GLY A CA 1
ATOM 705 C C . GLY A 1 91 ? -1.656 -8.07 -1.54 1 98.19 91 GLY A C 1
ATOM 706 O O . GLY A 1 91 ? -2.523 -8.523 -2.289 1 98.19 91 GLY A O 1
ATOM 707 N N . TYR A 1 92 ? -1.605 -8.273 -0.269 1 97.25 92 TYR A N 1
ATOM 708 C CA . TYR A 1 92 ? -2.58 -9.156 0.368 1 97.25 92 TYR A CA 1
ATOM 709 C C . TYR A 1 92 ? -3.609 -8.352 1.151 1 97.25 92 TYR A C 1
ATOM 711 O O . TYR A 1 92 ? -3.262 -7.637 2.094 1 97.25 92 TYR A O 1
ATOM 719 N N . CYS A 1 93 ? -4.926 -8.57 0.825 1 95.25 93 CYS A N 1
ATOM 720 C CA . CYS A 1 93 ? -6.035 -7.859 1.441 1 95.25 93 CYS A CA 1
ATOM 721 C C . CYS A 1 93 ? -7.016 -8.828 2.092 1 95.25 93 CYS A C 1
ATOM 723 O O . CYS A 1 93 ? -8.117 -8.445 2.475 1 95.25 93 CYS A O 1
ATOM 725 N N . GLY A 1 94 ? -6.641 -10.078 2.086 1 93.75 94 GLY A N 1
ATOM 726 C CA . GLY A 1 94 ? -7.586 -11.125 2.439 1 93.75 94 GLY A CA 1
ATOM 727 C C . GLY A 1 94 ? -7.648 -11.391 3.932 1 93.75 94 GLY A C 1
ATOM 728 O O . GLY A 1 94 ? -7.281 -10.539 4.738 1 93.75 94 GLY A O 1
ATOM 729 N N . ASN A 1 95 ? -8.203 -12.602 4.219 1 89.88 95 ASN A N 1
ATOM 730 C CA . ASN A 1 95 ? -8.586 -12.844 5.605 1 89.88 95 ASN A CA 1
ATOM 731 C C . ASN A 1 95 ? -8.047 -14.18 6.105 1 89.88 95 ASN A C 1
ATOM 733 O O . ASN A 1 95 ? -8.492 -14.695 7.133 1 89.88 95 ASN A O 1
ATOM 737 N N . VAL A 1 96 ? -7.09 -14.656 5.41 1 91.12 96 VAL A N 1
ATOM 738 C CA . VAL A 1 96 ? -6.664 -16 5.797 1 91.12 96 VAL A CA 1
ATOM 739 C C . VAL A 1 96 ? -5.527 -15.906 6.812 1 91.12 96 VAL A C 1
ATOM 741 O O . VAL A 1 96 ? -5.277 -16.859 7.562 1 91.12 96 VAL A O 1
ATOM 744 N N . PHE A 1 97 ? -4.812 -14.797 6.84 1 88.12 97 PHE A N 1
ATOM 745 C CA . PHE A 1 97 ? -3.721 -14.594 7.785 1 88.12 97 PHE A CA 1
ATOM 746 C C . PHE A 1 97 ? -4.117 -13.586 8.859 1 88.12 97 PHE A C 1
ATOM 748 O O . PHE A 1 97 ? -5.156 -12.938 8.758 1 88.12 97 PHE A O 1
ATOM 755 N N . GLY A 1 98 ? -3.289 -13.539 9.867 1 77.94 98 GLY A N 1
ATOM 756 C CA . GLY A 1 98 ? -3.439 -12.445 10.82 1 77.94 98 GLY A CA 1
ATOM 757 C C . GLY A 1 98 ? -3.146 -11.086 10.219 1 77.94 98 GLY A C 1
ATOM 758 O O . GLY A 1 98 ? -2.715 -10.984 9.07 1 77.94 98 GLY A O 1
ATOM 759 N N . SER A 1 99 ? -3.369 -10.039 10.945 1 73.75 99 SER A N 1
ATOM 760 C CA . SER A 1 99 ? -3.305 -8.672 10.438 1 73.75 99 SER A CA 1
ATOM 761 C C . SER A 1 99 ? -1.889 -8.109 10.539 1 73.75 99 SER A C 1
ATOM 763 O O . SER A 1 99 ? -1.598 -7.047 9.992 1 73.75 99 SER A O 1
ATOM 765 N N . GLN A 1 100 ? -0.99 -8.859 11.109 1 80.75 100 GLN A N 1
ATOM 766 C CA . GLN A 1 100 ? 0.372 -8.352 11.25 1 80.75 100 GLN A CA 1
ATOM 767 C C . GLN A 1 100 ? 1.175 -8.57 9.969 1 80.75 100 GLN A C 1
ATOM 769 O O . GLN A 1 100 ? 1.058 -9.617 9.328 1 80.75 100 GLN A O 1
ATOM 774 N N . LEU A 1 101 ? 1.966 -7.555 9.656 1 84.12 101 LEU A N 1
ATOM 775 C CA . LEU A 1 101 ? 2.793 -7.648 8.453 1 84.12 101 LEU A CA 1
ATOM 776 C C . LEU A 1 101 ? 3.717 -8.859 8.523 1 84.12 101 LEU A C 1
ATOM 778 O O . LEU A 1 101 ? 3.896 -9.562 7.527 1 84.12 101 LEU A O 1
ATOM 782 N N . LYS A 1 102 ? 4.246 -9.109 9.656 1 83.38 102 LYS A N 1
ATOM 783 C CA . LYS A 1 102 ? 5.168 -10.227 9.828 1 83.38 102 LYS A CA 1
ATOM 784 C C . LYS A 1 102 ? 4.492 -11.555 9.508 1 83.38 102 LYS A C 1
ATOM 786 O O . LYS A 1 102 ? 5.16 -12.531 9.156 1 83.38 102 LYS A O 1
ATOM 791 N N . ASP A 1 103 ? 3.146 -11.641 9.562 1 86.38 103 ASP A N 1
ATOM 792 C CA . ASP A 1 103 ? 2.395 -12.875 9.352 1 86.38 103 ASP A CA 1
ATOM 793 C C . ASP A 1 103 ? 2.127 -13.109 7.863 1 86.38 103 ASP A C 1
ATOM 795 O O . ASP A 1 103 ? 1.843 -14.234 7.449 1 86.38 103 ASP A O 1
ATOM 799 N N . ILE A 1 104 ? 2.258 -12.07 7.113 1 91.62 104 ILE A N 1
ATOM 800 C CA . ILE A 1 104 ? 1.778 -12.242 5.746 1 91.62 104 ILE A CA 1
ATOM 801 C C . ILE A 1 104 ? 2.939 -12.094 4.766 1 91.62 104 ILE A C 1
ATOM 803 O O . ILE A 1 104 ? 2.928 -12.68 3.684 1 91.62 104 ILE A O 1
ATOM 807 N N . CYS A 1 105 ? 3.984 -11.383 5.105 1 95.62 105 CYS A N 1
ATOM 808 C CA . CYS A 1 105 ? 5.043 -11.031 4.164 1 95.62 105 CYS A CA 1
ATOM 809 C C . CYS A 1 105 ? 5.832 -12.266 3.75 1 95.62 105 CYS A C 1
ATOM 811 O O . CYS A 1 105 ? 6.199 -13.086 4.594 1 95.62 105 CYS A O 1
ATOM 813 N N . GLY A 1 106 ? 6.035 -12.414 2.506 1 96.44 106 GLY A N 1
ATOM 814 C CA . GLY A 1 106 ? 6.902 -13.461 1.975 1 96.44 106 GLY A CA 1
ATOM 815 C C . GLY A 1 106 ? 6.168 -14.75 1.682 1 96.44 106 GLY A C 1
ATOM 816 O O . GLY A 1 106 ? 6.738 -15.68 1.099 1 96.44 106 GLY A O 1
ATOM 817 N N . LYS A 1 107 ? 4.938 -14.797 2.041 1 95.5 107 LYS A N 1
ATOM 818 C CA . LYS A 1 107 ? 4.148 -15.992 1.764 1 95.5 107 LYS A CA 1
ATOM 819 C C . LYS A 1 107 ? 3.75 -16.062 0.292 1 95.5 107 LYS A C 1
ATOM 821 O O . LYS A 1 107 ? 3.719 -15.039 -0.395 1 95.5 107 LYS A O 1
ATOM 826 N N . CYS A 1 108 ? 3.533 -17.297 -0.169 1 95.25 108 CYS A N 1
ATOM 827 C CA . CYS A 1 108 ? 3.168 -17.516 -1.563 1 95.25 108 CYS A CA 1
ATOM 828 C C . CYS A 1 108 ? 1.727 -18 -1.679 1 95.25 108 CYS A C 1
ATOM 830 O O . CYS A 1 108 ? 1.249 -18.75 -0.826 1 95.25 108 CYS A O 1
ATOM 832 N N . LEU A 1 109 ? 1.068 -17.5 -2.732 1 97.06 109 LEU A N 1
ATOM 833 C CA . LEU A 1 109 ? -0.298 -17.875 -3.066 1 97.06 109 LEU A CA 1
ATOM 834 C C . LEU A 1 109 ? -0.369 -18.453 -4.477 1 97.06 109 LEU A C 1
ATOM 836 O O . LEU A 1 109 ? 0.244 -17.922 -5.402 1 97.06 109 LEU A O 1
ATOM 840 N N . LYS A 1 110 ? -1.047 -19.609 -4.633 1 96.88 110 LYS A N 1
ATOM 841 C CA . LYS A 1 110 ? -1.503 -20 -5.961 1 96.88 110 LYS A CA 1
ATOM 842 C C . LYS A 1 110 ? -2.814 -19.312 -6.32 1 96.88 110 LYS A C 1
ATOM 844 O O . LYS A 1 110 ? -3.84 -19.531 -5.676 1 96.88 110 LYS A O 1
ATOM 849 N N . VAL A 1 111 ? -2.754 -18.453 -7.336 1 98.25 111 VAL A N 1
ATOM 850 C CA . VAL A 1 111 ? -3.908 -17.672 -7.75 1 98.25 111 VAL A CA 1
ATOM 851 C C . VAL A 1 111 ? -4.477 -18.234 -9.055 1 98.25 111 VAL A C 1
ATOM 853 O O . VAL A 1 111 ? -3.727 -18.531 -9.984 1 98.25 111 VAL A O 1
ATOM 856 N N . THR A 1 112 ? -5.797 -18.422 -9.07 1 98 112 THR A N 1
ATOM 857 C CA . THR A 1 112 ? -6.5 -18.938 -10.242 1 98 112 THR A CA 1
ATOM 858 C C . THR A 1 112 ? -7.586 -17.969 -10.695 1 98 112 THR A C 1
ATOM 860 O O . THR A 1 112 ? -8.461 -17.594 -9.914 1 98 112 THR A O 1
ATOM 863 N N . ASN A 1 113 ? -7.48 -17.484 -11.938 1 98.81 113 ASN A N 1
ATOM 864 C CA . ASN A 1 113 ? -8.594 -16.766 -12.547 1 98.81 113 ASN A CA 1
ATOM 865 C C . ASN A 1 113 ? -9.805 -17.672 -12.75 1 98.81 113 ASN A C 1
ATOM 867 O O . ASN A 1 113 ? -9.734 -18.656 -13.492 1 98.81 113 ASN A O 1
ATOM 871 N N . THR A 1 114 ? -10.938 -17.312 -12.125 1 98.44 114 THR A N 1
ATOM 872 C CA . THR A 1 114 ? -12.062 -18.234 -12.102 1 98.44 114 THR A CA 1
ATOM 873 C C . THR A 1 114 ? -12.703 -18.344 -13.484 1 98.44 114 THR A C 1
ATOM 875 O O . THR A 1 114 ? -13.305 -19.375 -13.812 1 98.44 114 THR A O 1
ATOM 878 N N . ARG A 1 115 ? -12.531 -17.359 -14.266 1 98.19 115 ARG A N 1
ATOM 879 C CA . ARG A 1 115 ? -13.125 -17.359 -15.602 1 98.19 115 ARG A CA 1
ATOM 880 C C . ARG A 1 115 ? -12.258 -18.156 -16.578 1 98.19 115 ARG A C 1
ATOM 882 O O . ARG A 1 115 ? -12.758 -19.047 -17.266 1 98.19 115 ARG A O 1
ATOM 889 N N . THR A 1 116 ? -11.008 -17.891 -16.672 1 98.56 116 THR A N 1
ATOM 890 C CA . THR A 1 116 ? -10.141 -18.453 -17.703 1 98.56 116 THR A CA 1
ATOM 891 C C . THR A 1 116 ? -9.438 -19.703 -17.203 1 98.56 116 THR A C 1
ATOM 893 O O . THR A 1 116 ? -8.875 -20.469 -18 1 98.56 116 THR A O 1
ATOM 896 N N . LYS A 1 117 ? -9.367 -19.906 -15.953 1 98.19 117 LYS A N 1
ATOM 897 C CA . LYS A 1 117 ? -8.688 -20.984 -15.258 1 98.19 117 LYS A CA 1
ATOM 898 C C . LYS A 1 117 ? -7.176 -20.828 -15.328 1 98.19 117 LYS A C 1
ATOM 900 O O . LYS A 1 117 ? -6.43 -21.719 -14.922 1 98.19 117 LYS A O 1
ATOM 905 N N . ASP A 1 118 ? -6.73 -19.625 -15.844 1 98.38 118 ASP A N 1
ATOM 906 C CA . ASP A 1 118 ? -5.312 -19.312 -15.75 1 98.38 118 ASP A CA 1
ATOM 907 C C . ASP A 1 118 ? -4.836 -19.328 -14.297 1 98.38 118 ASP A C 1
ATOM 909 O O . ASP A 1 118 ? -5.543 -18.875 -13.398 1 98.38 118 ASP A O 1
ATOM 913 N N . GLU A 1 119 ? -3.57 -19.875 -14.102 1 97.31 119 GLU A N 1
ATOM 914 C CA . GLU A 1 119 ? -3.025 -19.984 -12.75 1 97.31 119 GLU A CA 1
ATOM 915 C C . GLU A 1 119 ? -1.611 -19.422 -12.68 1 97.31 119 GLU A C 1
ATOM 917 O O . GLU A 1 119 ? -0.862 -19.484 -13.656 1 97.31 119 GLU A O 1
ATOM 922 N N . LYS A 1 120 ? -1.275 -18.844 -11.547 1 97.5 120 LYS A N 1
ATOM 923 C CA . LYS A 1 120 ? 0.061 -18.344 -11.242 1 97.5 120 LYS A CA 1
ATOM 924 C C . LYS A 1 120 ? 0.336 -18.375 -9.742 1 97.5 120 LYS A C 1
ATOM 926 O O . LYS A 1 120 ? -0.56 -18.125 -8.938 1 97.5 120 LYS A O 1
ATOM 931 N N . ILE A 1 121 ? 1.568 -18.719 -9.391 1 95.5 121 ILE A N 1
ATOM 932 C CA . ILE A 1 121 ? 2.004 -18.5 -8.016 1 95.5 121 ILE A CA 1
ATOM 933 C C . ILE A 1 121 ? 2.562 -17.078 -7.867 1 95.5 121 ILE A C 1
ATOM 935 O O . ILE A 1 121 ? 3.318 -16.609 -8.719 1 95.5 121 ILE A O 1
ATOM 939 N N . VAL A 1 122 ? 2.113 -16.359 -6.828 1 98.38 122 VAL A N 1
ATOM 940 C CA . VAL A 1 122 ? 2.578 -15.008 -6.523 1 98.38 122 VAL A CA 1
ATOM 941 C C . VAL A 1 122 ? 3.092 -14.945 -5.086 1 98.38 122 VAL A C 1
ATOM 943 O O . VAL A 1 122 ? 2.762 -15.812 -4.27 1 98.38 122 VAL A O 1
ATOM 946 N N . ARG A 1 123 ? 3.926 -14.023 -4.844 1 98.38 123 ARG A N 1
ATOM 947 C CA . ARG A 1 123 ? 4.457 -13.789 -3.504 1 98.38 123 ARG A CA 1
ATOM 948 C C . ARG A 1 123 ? 3.91 -12.492 -2.922 1 98.38 123 ARG A C 1
ATOM 950 O O . ARG A 1 123 ? 3.873 -11.469 -3.604 1 98.38 123 ARG A O 1
ATOM 957 N N . ILE A 1 124 ? 3.512 -12.5 -1.625 1 98.12 124 ILE A N 1
ATOM 958 C CA . ILE A 1 124 ? 2.992 -11.32 -0.939 1 98.12 124 ILE A CA 1
ATOM 959 C C . ILE A 1 124 ? 4.141 -10.375 -0.594 1 98.12 124 ILE A C 1
ATOM 961 O O . ILE A 1 124 ? 5.059 -10.75 0.144 1 98.12 124 ILE A O 1
ATOM 965 N N . VAL A 1 125 ? 4.062 -9.133 -1.131 1 98.38 125 VAL A N 1
ATOM 966 C CA . VAL A 1 125 ? 5.117 -8.156 -0.887 1 98.38 125 VAL A CA 1
ATOM 967 C C . VAL A 1 125 ? 4.523 -6.91 -0.241 1 98.38 125 VAL A C 1
ATOM 969 O O . VAL A 1 125 ? 5.258 -6.012 0.179 1 98.38 125 VAL A O 1
ATOM 972 N N . ASP A 1 126 ? 3.189 -6.816 -0.212 1 97.38 126 ASP A N 1
ATOM 973 C CA . ASP A 1 126 ? 2.49 -5.625 0.256 1 97.38 126 ASP A CA 1
ATOM 974 C C . ASP A 1 126 ? 1.198 -5.996 0.982 1 97.38 126 ASP A C 1
ATOM 976 O O . ASP A 1 126 ? 0.718 -7.125 0.866 1 97.38 126 ASP A O 1
ATOM 980 N N . SER A 1 127 ? 0.756 -4.996 1.748 1 94.62 127 SER A N 1
ATOM 981 C CA . SER A 1 127 ? -0.527 -5.141 2.428 1 94.62 127 SER A CA 1
ATOM 982 C C . SER A 1 127 ? -1.562 -4.172 1.866 1 94.62 127 SER A C 1
ATOM 984 O O . SER A 1 127 ? -1.228 -3.047 1.49 1 94.62 127 SER A O 1
ATOM 986 N N . CYS A 1 128 ? -2.795 -4.637 1.835 1 94.88 128 CYS A N 1
ATOM 987 C CA . CYS A 1 128 ? -3.938 -3.826 1.425 1 94.88 128 CYS A CA 1
ATOM 988 C C . CYS A 1 128 ? -5.168 -4.152 2.264 1 94.88 128 CYS A C 1
ATOM 990 O O . CYS A 1 128 ? -5.059 -4.812 3.299 1 94.88 128 CYS A O 1
ATOM 992 N N . GLY A 1 129 ? -6.355 -3.557 1.819 1 92.81 129 GLY A N 1
ATOM 993 C CA . GLY A 1 129 ? -7.586 -3.762 2.57 1 92.81 129 GLY A CA 1
ATOM 994 C C . GLY A 1 129 ? -8.805 -3.947 1.683 1 92.81 129 GLY A C 1
ATOM 995 O O . GLY A 1 129 ? -8.734 -3.711 0.475 1 92.81 129 GLY A O 1
ATOM 996 N N . GLY A 1 130 ? -9.883 -4.473 2.338 1 91.31 130 GLY A N 1
ATOM 997 C CA . GLY A 1 130 ? -11.148 -4.609 1.64 1 91.31 130 GLY A CA 1
ATOM 998 C C . GLY A 1 130 ? -11.367 -5.996 1.062 1 91.31 130 GLY A C 1
ATOM 999 O O . GLY A 1 130 ? -12.391 -6.254 0.423 1 91.31 130 GLY A O 1
ATOM 1000 N N . GLY A 1 131 ? -10.461 -6.926 1.303 1 93.06 131 GLY A N 1
ATOM 1001 C CA . GLY A 1 131 ? -10.594 -8.281 0.806 1 93.06 131 GLY A CA 1
ATOM 1002 C C . GLY A 1 131 ? -9.898 -8.508 -0.526 1 93.06 131 GLY A C 1
ATOM 1003 O O . GLY A 1 131 ? -9.609 -7.547 -1.245 1 93.06 131 GLY A O 1
ATOM 1004 N N . GLY A 1 132 ? -9.523 -9.75 -0.744 1 97 132 GLY A N 1
ATOM 1005 C CA . GLY A 1 132 ? -8.938 -10.109 -2.027 1 97 132 GLY A CA 1
ATOM 1006 C C . GLY A 1 132 ? -7.453 -9.789 -2.113 1 97 132 GLY A C 1
ATOM 1007 O O . GLY A 1 132 ? -6.695 -10.086 -1.187 1 97 132 GLY A O 1
ATOM 1008 N N . LEU A 1 133 ? -7.059 -9.359 -3.354 1 98.38 133 LEU A N 1
ATOM 1009 C CA . LEU A 1 133 ? -5.645 -9.148 -3.652 1 98.38 133 LEU A CA 1
ATOM 1010 C C . LEU A 1 133 ? -5.453 -7.883 -4.48 1 98.38 133 LEU A C 1
ATOM 1012 O O . LEU A 1 133 ? -6.395 -7.406 -5.121 1 98.38 133 LEU A O 1
ATOM 1016 N N . VAL A 1 134 ? -4.246 -7.336 -4.414 1 98.62 134 VAL A N 1
ATOM 1017 C CA . VAL A 1 134 ? -3.762 -6.359 -5.383 1 98.62 134 VAL A CA 1
ATOM 1018 C C . VAL A 1 134 ? -2.533 -6.91 -6.102 1 98.62 134 VAL A C 1
ATOM 1020 O O . VAL A 1 134 ? -1.422 -6.863 -5.57 1 98.62 134 VAL A O 1
ATOM 1023 N N . LEU A 1 135 ? -2.795 -7.363 -7.355 1 98.88 135 LEU A N 1
ATOM 1024 C CA . LEU A 1 135 ? -1.765 -8.031 -8.141 1 98.88 135 LEU A CA 1
ATOM 1025 C C . LEU A 1 135 ? -0.892 -7.02 -8.875 1 98.88 135 LEU A C 1
ATOM 1027 O O . LEU A 1 135 ? -1.395 -6.012 -9.383 1 98.88 135 LEU A O 1
ATOM 1031 N N . ASP A 1 136 ? 0.414 -7.32 -8.867 1 98.81 136 ASP A N 1
ATOM 1032 C CA . ASP A 1 136 ? 1.222 -6.516 -9.773 1 98.81 136 ASP A CA 1
ATOM 1033 C C . ASP A 1 136 ? 0.74 -6.664 -11.219 1 98.81 136 ASP A C 1
ATOM 1035 O O . ASP A 1 136 ? 0.5 -7.777 -11.688 1 98.81 136 ASP A O 1
ATOM 1039 N N . LEU A 1 137 ? 0.767 -5.566 -11.891 1 98.44 137 LEU A N 1
ATOM 1040 C CA . LEU A 1 137 ? 0.167 -5.535 -13.219 1 98.44 137 LEU A CA 1
ATOM 1041 C C . LEU A 1 137 ? 0.877 -6.504 -14.156 1 98.44 137 LEU A C 1
ATOM 1043 O O . LEU A 1 137 ? 0.246 -7.391 -14.734 1 98.44 137 LEU A O 1
ATOM 1047 N N . ASN A 1 138 ? 2.137 -6.402 -14.219 1 98.25 138 ASN A N 1
ATOM 1048 C CA . ASN A 1 138 ? 2.857 -7.09 -15.281 1 98.25 138 ASN A CA 1
ATOM 1049 C C . ASN A 1 138 ? 3.232 -8.516 -14.875 1 98.25 138 ASN A C 1
ATOM 1051 O O . ASN A 1 138 ? 3.215 -9.422 -15.703 1 98.25 138 ASN A O 1
ATOM 1055 N N . THR A 1 139 ? 3.494 -8.742 -13.633 1 98.38 139 THR A N 1
ATOM 1056 C CA . THR A 1 139 ? 4.066 -10.023 -13.242 1 98.38 139 THR A CA 1
ATOM 1057 C C . THR A 1 139 ? 2.98 -10.969 -12.727 1 98.38 139 THR A C 1
ATOM 1059 O O . THR A 1 139 ? 3.213 -12.172 -12.586 1 98.38 139 THR A O 1
ATOM 1062 N N . ALA A 1 140 ? 1.768 -10.469 -12.523 1 98.81 140 ALA A N 1
ATOM 1063 C CA . ALA A 1 140 ? 0.742 -11.344 -11.953 1 98.81 140 ALA A CA 1
ATOM 1064 C C . ALA A 1 140 ? -0.598 -11.141 -12.656 1 98.81 140 ALA A C 1
ATOM 1066 O O . ALA A 1 140 ? -1.139 -12.07 -13.258 1 98.81 140 ALA A O 1
ATOM 1067 N N . PHE A 1 141 ? -1.073 -9.914 -12.742 1 98.88 141 PHE A N 1
ATOM 1068 C CA . PHE A 1 141 ? -2.416 -9.641 -13.242 1 98.88 141 PHE A CA 1
ATOM 1069 C C . PHE A 1 141 ? -2.537 -10.023 -14.711 1 98.88 141 PHE A C 1
ATOM 1071 O O . PHE A 1 141 ? -3.424 -10.789 -15.086 1 98.88 141 PHE A O 1
ATOM 1078 N N . THR A 1 142 ? -1.677 -9.477 -15.531 1 98.62 142 THR A N 1
ATOM 1079 C CA . THR A 1 142 ? -1.768 -9.672 -16.969 1 98.62 142 THR A CA 1
ATOM 1080 C C . THR A 1 142 ? -1.641 -11.148 -17.328 1 98.62 142 THR A C 1
ATOM 1082 O O . THR A 1 142 ? -2.451 -11.688 -18.094 1 98.62 142 THR A O 1
ATOM 1085 N N . PRO A 1 143 ? -0.651 -11.914 -16.734 1 98.38 143 PRO A N 1
ATOM 1086 C CA . PRO A 1 143 ? -0.559 -13.344 -17.031 1 98.38 143 PRO A CA 1
ATOM 1087 C C . PRO A 1 143 ? -1.814 -14.117 -16.641 1 98.38 143 PRO A C 1
ATOM 1089 O O . PRO A 1 143 ? -2.127 -15.148 -17.234 1 98.38 143 PRO A O 1
ATOM 1092 N N . LEU A 1 144 ? -2.578 -13.633 -15.688 1 98.69 144 LEU A N 1
ATOM 1093 C CA . LEU A 1 144 ? -3.779 -14.32 -15.219 1 98.69 144 LEU A CA 1
ATOM 1094 C C . LEU A 1 144 ? -4.988 -13.938 -16.062 1 98.69 144 LEU A C 1
ATOM 1096 O O . LEU A 1 144 ? -6.062 -14.523 -15.922 1 98.69 144 LEU A O 1
ATOM 1100 N N . ASP A 1 145 ? -4.805 -12.977 -16.859 1 98.75 145 ASP A N 1
ATOM 1101 C CA . ASP A 1 145 ? -5.898 -12.398 -17.641 1 98.75 145 ASP A CA 1
ATOM 1102 C C . ASP A 1 145 ? -5.727 -12.695 -19.125 1 98.75 145 ASP A C 1
ATOM 1104 O O . ASP A 1 145 ? -5.75 -11.781 -19.953 1 98.75 145 ASP A O 1
ATOM 1108 N N . SER A 1 146 ? -5.719 -14.016 -19.484 1 97.94 146 SER A N 1
ATOM 1109 C CA . SER A 1 146 ? -5.371 -14.414 -20.844 1 97.94 146 SER A CA 1
ATOM 1110 C C . SER A 1 146 ? -6.414 -13.93 -21.859 1 97.94 146 SER A C 1
ATOM 1112 O O . SER A 1 146 ? -6.109 -13.758 -23.031 1 97.94 146 SER A O 1
ATOM 1114 N N . ASP A 1 147 ? -7.66 -13.656 -21.422 1 98.38 147 ASP A N 1
ATOM 1115 C CA . ASP A 1 147 ? -8.688 -13.258 -22.375 1 98.38 147 ASP A CA 1
ATOM 1116 C C . ASP A 1 147 ? -8.914 -11.75 -22.359 1 98.38 147 ASP A C 1
ATOM 1118 O O . ASP A 1 147 ? -9.773 -11.227 -23.062 1 98.38 147 ASP A O 1
ATOM 1122 N N . GLY A 1 148 ? -8.211 -11 -21.5 1 98.19 148 GLY A N 1
ATOM 1123 C CA . GLY A 1 148 ? -8.211 -9.547 -21.469 1 98.19 148 GLY A CA 1
ATOM 1124 C C . GLY A 1 148 ? -9.461 -8.969 -20.828 1 98.19 148 GLY A C 1
ATOM 1125 O O . GLY A 1 148 ? -9.594 -7.75 -20.703 1 98.19 148 GLY A O 1
ATOM 1126 N N . LYS A 1 149 ? -10.359 -9.789 -20.375 1 98.31 149 LYS A N 1
ATOM 1127 C CA . LYS A 1 149 ? -11.625 -9.289 -19.844 1 98.31 149 LYS A CA 1
ATOM 1128 C C . LYS A 1 149 ? -11.43 -8.648 -18.469 1 98.31 149 LYS A C 1
ATOM 1130 O O . LYS A 1 149 ? -12.156 -7.723 -18.109 1 98.31 149 LYS A O 1
ATOM 1135 N N . GLY A 1 150 ? -10.5 -9.227 -17.688 1 98.19 150 GLY A N 1
ATOM 1136 C CA . GLY A 1 150 ? -10.188 -8.586 -16.422 1 98.19 150 GLY A CA 1
ATOM 1137 C C . GLY A 1 150 ? -9.68 -7.164 -16.578 1 98.19 150 GLY A C 1
ATOM 1138 O O . GLY A 1 150 ? -10.078 -6.27 -15.836 1 98.19 150 GLY A O 1
ATOM 1139 N N . ASN A 1 151 ? -8.719 -6.969 -17.531 1 97.25 151 ASN A N 1
ATOM 1140 C CA . ASN A 1 151 ? -8.219 -5.625 -17.797 1 97.25 151 ASN A CA 1
ATOM 1141 C C . ASN A 1 151 ? -9.352 -4.676 -18.203 1 97.25 151 ASN A C 1
ATOM 1143 O O . ASN A 1 151 ? -9.391 -3.529 -17.75 1 97.25 151 ASN A O 1
ATOM 1147 N N . ALA A 1 152 ? -10.266 -5.133 -19.016 1 97.12 152 ALA A N 1
ATOM 1148 C CA . ALA A 1 152 ? -11.398 -4.32 -19.438 1 97.12 152 ALA A CA 1
ATOM 1149 C C . ALA A 1 152 ? -12.297 -3.957 -18.266 1 97.12 152 ALA A C 1
ATOM 1151 O O . ALA A 1 152 ? -12.812 -2.84 -18.188 1 97.12 152 ALA A O 1
ATOM 1152 N N . ALA A 1 153 ? -12.484 -4.859 -17.328 1 97.56 153 ALA A N 1
ATOM 1153 C CA . ALA A 1 153 ? -13.359 -4.664 -16.172 1 97.56 153 ALA A CA 1
ATOM 1154 C C . ALA A 1 153 ? -12.633 -3.922 -15.055 1 97.56 153 ALA A C 1
ATOM 1156 O O . ALA A 1 153 ? -13.266 -3.418 -14.125 1 97.56 153 ALA A O 1
ATOM 1157 N N . GLY A 1 154 ? -11.305 -3.941 -15.047 1 96.56 154 GLY A N 1
ATOM 1158 C CA . GLY A 1 154 ? -10.508 -3.312 -14 1 96.56 154 GLY A CA 1
ATOM 1159 C C . GLY A 1 154 ? -10.18 -4.246 -12.852 1 96.56 154 GLY A C 1
ATOM 1160 O O . GLY A 1 154 ? -9.547 -3.84 -11.875 1 96.56 154 GLY A O 1
ATOM 1161 N N . HIS A 1 155 ? -10.672 -5.441 -12.977 1 98.56 155 HIS A N 1
ATOM 1162 C CA . HIS A 1 155 ? -10.391 -6.426 -11.945 1 98.56 155 HIS A CA 1
ATOM 1163 C C . HIS A 1 155 ? -10.609 -7.848 -12.453 1 98.56 155 HIS A C 1
ATOM 1165 O O . HIS A 1 155 ? -11.211 -8.039 -13.508 1 98.56 155 HIS A O 1
ATOM 1171 N N . LEU A 1 156 ? -10.039 -8.844 -11.742 1 98.81 156 LEU A N 1
ATOM 1172 C CA . LEU A 1 156 ? -10.32 -10.266 -11.906 1 98.81 156 LEU A CA 1
ATOM 1173 C C . LEU A 1 156 ? -11.164 -10.789 -10.75 1 98.81 156 LEU A C 1
ATOM 1175 O O . LEU A 1 156 ? -11.188 -10.195 -9.672 1 98.81 156 LEU A O 1
ATOM 1179 N N . THR A 1 157 ? -11.953 -11.844 -10.992 1 98.75 157 THR A N 1
ATOM 1180 C CA . THR A 1 157 ? -12.43 -12.719 -9.93 1 98.75 157 THR A CA 1
ATOM 1181 C C . THR A 1 157 ? -11.555 -13.961 -9.812 1 98.75 157 THR A C 1
ATOM 1183 O O . THR A 1 157 ? -11.328 -14.664 -10.797 1 98.75 157 THR A O 1
ATOM 1186 N N . VAL A 1 158 ? -10.992 -14.18 -8.555 1 98.81 158 VAL A N 1
ATOM 1187 C CA . VAL A 1 158 ? -9.992 -15.234 -8.438 1 98.81 158 VAL A CA 1
ATOM 1188 C C . VAL A 1 158 ? -10.273 -16.078 -7.203 1 98.81 158 VAL A C 1
ATOM 1190 O O . VAL A 1 158 ? -10.992 -15.656 -6.301 1 98.81 158 VAL A O 1
ATOM 1193 N N . ASP A 1 159 ? -9.797 -17.297 -7.234 1 97.5 159 ASP A N 1
ATOM 1194 C CA . ASP A 1 159 ? -9.508 -18.109 -6.062 1 97.5 159 ASP A CA 1
ATOM 1195 C C . ASP A 1 159 ? -8.031 -18.031 -5.695 1 97.5 159 ASP A C 1
ATOM 1197 O O . ASP A 1 159 ? -7.176 -17.844 -6.566 1 97.5 159 ASP A O 1
ATOM 1201 N N . TYR A 1 160 ? -7.719 -18.094 -4.43 1 97.06 160 TYR A N 1
ATOM 1202 C CA . TYR A 1 160 ? -6.312 -18.281 -4.09 1 97.06 160 TYR A CA 1
ATOM 1203 C C . TYR A 1 160 ? -6.164 -19.266 -2.93 1 97.06 160 TYR A C 1
ATOM 1205 O O . TYR A 1 160 ? -7.078 -19.422 -2.121 1 97.06 160 TYR A O 1
ATOM 1213 N N . GLN A 1 161 ? -5.023 -19.984 -2.955 1 95.75 161 GLN A N 1
ATOM 1214 C CA . GLN A 1 161 ? -4.609 -20.922 -1.915 1 95.75 161 GLN A CA 1
ATOM 1215 C C . GLN A 1 161 ? -3.182 -20.641 -1.46 1 95.75 161 GLN A C 1
ATOM 1217 O O . GLN A 1 161 ? -2.305 -20.375 -2.283 1 95.75 161 GLN A O 1
ATOM 1222 N N . VAL A 1 162 ? -3.062 -20.688 -0.09 1 95.19 162 VAL A N 1
ATOM 1223 C CA . VAL A 1 162 ? -1.709 -20.562 0.439 1 95.19 162 VAL A CA 1
ATOM 1224 C C . VAL A 1 162 ? -0.901 -21.812 0.083 1 95.19 162 VAL A C 1
ATOM 1226 O O . VAL A 1 162 ? -1.354 -22.938 0.302 1 95.19 162 VAL A O 1
ATOM 1229 N N . VAL A 1 163 ? 0.33 -21.594 -0.5 1 92.69 163 VAL A N 1
ATOM 1230 C CA . VAL A 1 163 ? 1.173 -22.719 -0.886 1 92.69 163 VAL A CA 1
ATOM 1231 C C . VAL A 1 163 ? 2.598 -22.484 -0.382 1 92.69 163 VAL A C 1
ATOM 1233 O O . VAL A 1 163 ? 2.945 -21.391 0.046 1 92.69 163 VAL A O 1
ATOM 1236 N N . ASP A 1 164 ? 3.357 -23.578 -0.405 1 87.56 164 ASP A N 1
ATOM 1237 C CA . ASP A 1 164 ? 4.781 -23.453 -0.119 1 87.56 164 ASP A CA 1
ATOM 1238 C C . ASP A 1 164 ? 5.504 -22.703 -1.232 1 87.56 164 ASP A C 1
ATOM 1240 O O . ASP A 1 164 ? 5.238 -22.922 -2.414 1 87.56 164 ASP A O 1
ATOM 1244 N N . CYS A 1 165 ? 6.473 -21.812 -0.766 1 90.81 165 CYS A N 1
ATOM 1245 C CA . CYS A 1 165 ? 7.227 -21.047 -1.746 1 90.81 165 CYS A CA 1
ATOM 1246 C C . CYS A 1 165 ? 8.367 -21.859 -2.33 1 90.81 165 CYS A C 1
ATOM 1248 O O . CYS A 1 165 ? 8.945 -21.5 -3.355 1 90.81 165 CYS A O 1
ATOM 1250 N N . TYR A 1 166 ? 8.781 -22.906 -1.699 1 84.81 166 TYR A N 1
ATOM 1251 C CA . TYR A 1 166 ? 9.898 -23.766 -2.082 1 84.81 166 TYR A CA 1
ATOM 1252 C C . TYR A 1 166 ? 11.203 -22.984 -2.094 1 84.81 166 TYR A C 1
ATOM 1254 O O . TYR A 1 166 ? 12.031 -23.172 -2.99 1 84.81 166 TYR A O 1
ATOM 1262 N N . ASP A 1 167 ? 11.297 -22.031 -1.179 1 82.31 167 ASP A N 1
ATOM 1263 C CA . ASP A 1 167 ? 12.484 -21.188 -1.09 1 82.31 167 ASP A CA 1
ATOM 1264 C C . ASP A 1 167 ? 13.703 -22 -0.642 1 82.31 167 ASP A C 1
ATOM 1266 O O . ASP A 1 167 ? 14.844 -21.609 -0.905 1 82.31 167 ASP A O 1
ATOM 1270 N N . ASP A 1 168 ? 13.641 -22.938 0.202 1 63.69 168 ASP A N 1
ATOM 1271 C CA . ASP A 1 168 ? 14.758 -23.75 0.694 1 63.69 168 ASP A CA 1
ATOM 1272 C C . ASP A 1 168 ? 15.32 -24.641 -0.413 1 63.69 168 ASP A C 1
ATOM 1274 O O . ASP A 1 168 ? 16.422 -25.188 -0.278 1 63.69 168 ASP A O 1
ATOM 1278 N N . VAL A 1 169 ? 14.57 -24.844 -1.393 1 54.78 169 VAL A N 1
ATOM 1279 C CA . VAL A 1 169 ? 15.078 -25.812 -2.357 1 54.78 169 VAL A CA 1
ATOM 1280 C C . VAL A 1 169 ? 16.094 -25.141 -3.285 1 54.78 169 VAL A C 1
ATOM 1282 O O . VAL A 1 169 ? 15.844 -24.047 -3.793 1 54.78 169 VAL A O 1
ATOM 1285 N N . ASP A 1 170 ? 17.359 -25.109 -2.955 1 46.09 170 ASP A N 1
ATOM 1286 C CA . ASP A 1 170 ? 18.438 -24.844 -3.914 1 46.09 170 ASP A CA 1
ATOM 1287 C C . ASP A 1 170 ? 17.938 -25.031 -5.348 1 46.09 170 ASP A C 1
ATOM 1289 O O . ASP A 1 170 ? 18.156 -26.094 -5.945 1 46.09 170 ASP A O 1
ATOM 1293 N N . SER A 1 171 ? 16.703 -24.875 -5.617 1 42.44 171 SER A N 1
ATOM 1294 C CA . SER A 1 171 ? 16.312 -25.094 -7.008 1 42.44 171 SER A CA 1
ATOM 1295 C C . SER A 1 171 ? 16.922 -24.031 -7.926 1 42.44 171 SER A C 1
ATOM 1297 O O . SER A 1 171 ? 16.875 -22.844 -7.613 1 42.44 171 SER A O 1
ATOM 1299 N N . PRO A 1 172 ? 17.844 -24.328 -8.812 1 38.06 172 PRO A N 1
ATOM 1300 C CA . PRO A 1 172 ? 18.328 -23.391 -9.836 1 38.06 172 PRO A CA 1
ATOM 1301 C C . PRO A 1 172 ? 17.203 -22.562 -10.445 1 38.06 172 PRO A C 1
ATOM 1303 O O . PRO A 1 172 ? 16.078 -23.047 -10.578 1 38.06 172 PRO A O 1
ATOM 1306 N N . LEU A 1 173 ? 17 -21.328 -10.07 1 37.84 173 LEU A N 1
ATOM 1307 C CA . LEU A 1 173 ? 16.125 -20.391 -10.766 1 37.84 173 LEU A CA 1
ATOM 1308 C C . LEU A 1 173 ? 15.875 -20.844 -12.203 1 37.84 173 LEU A C 1
ATOM 1310 O O . LEU A 1 173 ? 16.812 -21.047 -12.969 1 37.84 173 LEU A O 1
ATOM 1314 N N . ARG A 1 174 ? 14.977 -21.703 -12.547 1 32.84 174 ARG A N 1
ATOM 1315 C CA . ARG A 1 174 ? 14.664 -22.047 -13.93 1 32.84 174 ARG A CA 1
ATOM 1316 C C . ARG A 1 174 ? 14.266 -20.812 -14.727 1 32.84 174 ARG A C 1
ATOM 1318 O O . ARG A 1 174 ? 13.273 -20.156 -14.398 1 32.84 174 ARG A O 1
ATOM 1325 N N . LEU A 1 175 ? 15.156 -19.922 -15.141 1 29.25 175 LEU A N 1
ATOM 1326 C CA . LEU A 1 175 ? 14.922 -18.953 -16.203 1 29.25 175 LEU A CA 1
ATOM 1327 C C . LEU A 1 175 ? 14.07 -19.578 -17.312 1 29.25 175 LEU A C 1
ATOM 1329 O O . LEU A 1 175 ? 14.438 -20.609 -17.891 1 29.25 175 LEU A O 1
ATOM 1333 N N . TYR A 1 176 ? 12.773 -19.75 -17.062 1 26.22 176 TYR A N 1
ATOM 1334 C CA . TYR A 1 176 ? 11.961 -20.203 -18.188 1 26.22 176 TYR A CA 1
ATOM 1335 C C . TYR A 1 176 ? 12.094 -19.266 -19.375 1 26.22 176 TYR A C 1
ATOM 1337 O O . TYR A 1 176 ? 12.023 -18.047 -19.219 1 26.22 176 TYR A O 1
ATOM 1345 N N . GLY A 1 177 ? 13.078 -19.469 -20.219 1 24.55 177 GLY A N 1
ATOM 1346 C CA . GLY A 1 177 ? 13.008 -18.938 -21.562 1 24.55 177 GLY A CA 1
ATOM 1347 C C . GLY A 1 177 ? 11.617 -19.016 -22.172 1 24.55 177 GLY A C 1
ATOM 1348 O O . GLY A 1 177 ? 11.016 -20.094 -22.219 1 24.55 177 GLY A O 1
ATOM 1349 N N . GLN A 1 178 ? 10.633 -17.969 -21.75 1 20.67 178 GLN A N 1
ATOM 1350 C CA . GLN A 1 178 ? 9.57 -17.891 -22.75 1 20.67 178 GLN A CA 1
ATOM 1351 C C . GLN A 1 178 ? 10.148 -17.719 -24.156 1 20.67 178 GLN A C 1
ATOM 1353 O O . GLN A 1 178 ? 11.125 -17 -24.344 1 20.67 178 GLN A O 1
ATOM 1358 N N . MET B 1 1 ? -24.344 44.25 0.646 1 24.88 1 MET B N 1
ATOM 1359 C CA . MET B 1 1 ? -23.359 43.469 -0.1 1 24.88 1 MET B CA 1
ATOM 1360 C C . MET B 1 1 ? -23.922 42.094 -0.5 1 24.88 1 MET B C 1
ATOM 1362 O O . MET B 1 1 ? -24.375 41.344 0.354 1 24.88 1 MET B O 1
ATOM 1366 N N . GLY B 1 2 ? -24.672 41.906 -1.531 1 27.16 2 GLY B N 1
ATOM 1367 C CA . GLY B 1 2 ? -25.656 40.906 -1.917 1 27.16 2 GLY B CA 1
ATOM 1368 C C . GLY B 1 2 ? -25.016 39.562 -2.336 1 27.16 2 GLY B C 1
ATOM 1369 O O . GLY B 1 2 ? -23.844 39.531 -2.723 1 27.16 2 GLY B O 1
ATOM 1370 N N . LEU B 1 3 ? -25.438 38.5 -1.648 1 32.53 3 LEU B N 1
ATOM 1371 C CA . LEU B 1 3 ? -25.031 37.188 -2.115 1 32.53 3 LEU B CA 1
ATOM 1372 C C . LEU B 1 3 ? -25.109 37.094 -3.635 1 32.53 3 LEU B C 1
ATOM 1374 O O . LEU B 1 3 ? -26.062 37.594 -4.238 1 32.53 3 LEU B O 1
ATOM 1378 N N . ASP B 1 4 ? -24.016 37.031 -4.129 1 34.78 4 ASP B N 1
ATOM 1379 C CA . ASP B 1 4 ? -24.109 36.875 -5.578 1 34.78 4 ASP B CA 1
ATOM 1380 C C . ASP B 1 4 ? -25.109 35.781 -5.953 1 34.78 4 ASP B C 1
ATOM 1382 O O . ASP B 1 4 ? -25.406 34.906 -5.145 1 34.78 4 ASP B O 1
ATOM 1386 N N . GLU B 1 5 ? -25.75 35.812 -6.984 1 37.38 5 GLU B N 1
ATOM 1387 C CA . GLU B 1 5 ? -26.844 35.031 -7.547 1 37.38 5 GLU B CA 1
ATOM 1388 C C . GLU B 1 5 ? -26.547 33.531 -7.488 1 37.38 5 GLU B C 1
ATOM 1390 O O . GLU B 1 5 ? -27.422 32.75 -7.152 1 37.38 5 GLU B O 1
ATOM 1395 N N . PRO B 1 6 ? -25.375 33.188 -7.871 1 34.5 6 PRO B N 1
ATOM 1396 C CA . PRO B 1 6 ? -25.203 31.75 -7.973 1 34.5 6 PRO B CA 1
ATOM 1397 C C . PRO B 1 6 ? -25.234 31.047 -6.617 1 34.5 6 PRO B C 1
ATOM 1399 O O . PRO B 1 6 ? -25.609 29.875 -6.531 1 34.5 6 PRO B O 1
ATOM 1402 N N . ALA B 1 7 ? -24.734 31.688 -5.586 1 37.09 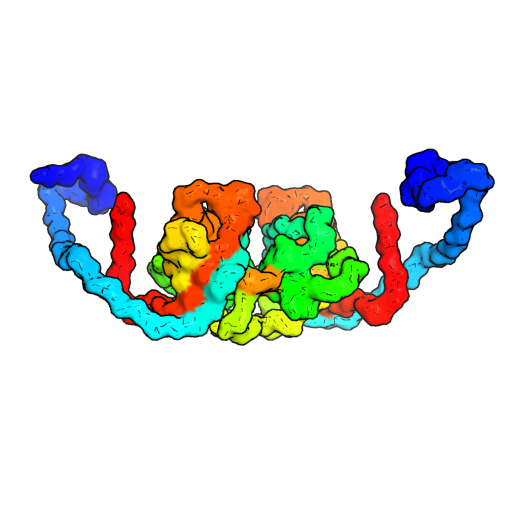7 ALA B N 1
ATOM 1403 C CA . ALA B 1 7 ? -24.75 31.062 -4.258 1 37.09 7 ALA B CA 1
ATOM 1404 C C . ALA B 1 7 ? -26.188 30.812 -3.805 1 37.09 7 ALA B C 1
ATOM 1406 O O . ALA B 1 7 ? -26.453 29.844 -3.084 1 37.09 7 ALA B O 1
ATOM 1407 N N . PHE B 1 8 ? -27.062 31.531 -4.332 1 39.62 8 PHE B N 1
ATOM 1408 C CA . PHE B 1 8 ? -28.469 31.391 -3.965 1 39.62 8 PHE B CA 1
ATOM 1409 C C . PHE B 1 8 ? -29.016 30.062 -4.457 1 39.62 8 PHE B C 1
ATOM 1411 O O . PHE B 1 8 ? -29.75 29.375 -3.73 1 39.62 8 PHE B O 1
ATOM 1418 N N . ASP B 1 9 ? -28.734 29.719 -5.668 1 45.28 9 ASP B N 1
ATOM 1419 C CA . ASP B 1 9 ? -29.344 28.547 -6.301 1 45.28 9 ASP B CA 1
ATOM 1420 C C . ASP B 1 9 ? -28.875 27.25 -5.625 1 45.28 9 ASP B C 1
ATOM 1422 O O . ASP B 1 9 ? -29.609 26.25 -5.613 1 45.28 9 ASP B O 1
ATOM 1426 N N . MET B 1 10 ? -27.672 27.297 -5.094 1 39.78 10 MET B N 1
ATOM 1427 C CA . MET B 1 10 ? -27.125 26.047 -4.578 1 39.78 10 MET B CA 1
ATOM 1428 C C . MET B 1 10 ? -27.812 25.656 -3.266 1 39.78 10 MET B C 1
ATOM 1430 O O . MET B 1 10 ? -27.766 24.5 -2.863 1 39.78 10 MET B O 1
ATOM 1434 N N . ILE B 1 11 ? -28.297 26.656 -2.662 1 38.41 11 ILE B N 1
ATOM 1435 C CA . ILE B 1 11 ? -28.875 26.344 -1.356 1 38.41 11 ILE B CA 1
ATOM 1436 C C . ILE B 1 11 ? -30.391 26.234 -1.47 1 38.41 11 ILE B C 1
ATOM 1438 O O . ILE B 1 11 ? -31.062 25.875 -0.505 1 38.41 11 ILE B O 1
ATOM 1442 N N . ASP B 1 12 ? -30.906 26.453 -2.734 1 40.25 12 ASP B N 1
ATOM 1443 C CA . ASP B 1 12 ? -32.375 26.422 -2.82 1 40.25 12 ASP B CA 1
ATOM 1444 C C . ASP B 1 12 ? -32.875 25 -3.057 1 40.25 12 ASP B C 1
ATOM 1446 O O . ASP B 1 12 ? -32.406 24.312 -3.959 1 40.25 12 ASP B O 1
ATOM 1450 N N . ASP B 1 13 ? -33.375 24.406 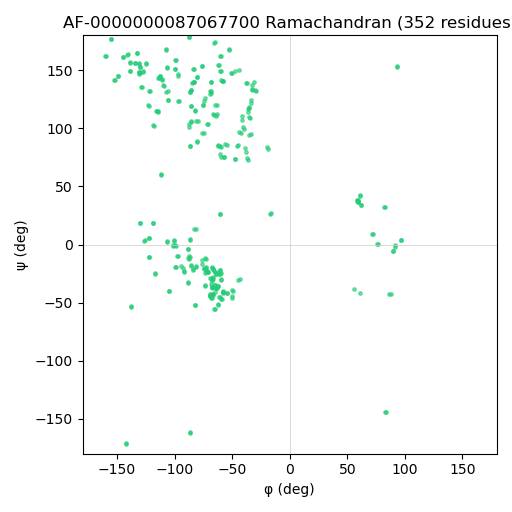-2.031 1 44.62 13 ASP B N 1
ATOM 1451 C CA . ASP B 1 13 ? -34 23.094 -2.162 1 44.62 13 ASP B CA 1
ATOM 1452 C C . ASP B 1 13 ? -35.188 23.141 -3.105 1 44.62 13 ASP B C 1
ATOM 1454 O O . ASP B 1 13 ? -35.969 22.188 -3.166 1 44.62 13 ASP B O 1
ATOM 1458 N N . GLY B 1 14 ? -35.344 24 -4.074 1 45.91 14 GLY B N 1
ATOM 1459 C CA . GLY B 1 14 ? -36.438 24.156 -4.996 1 45.91 14 GLY B CA 1
ATOM 1460 C C . GLY B 1 14 ? -37.531 25.062 -4.465 1 45.91 14 GLY B C 1
ATOM 1461 O O . GLY B 1 14 ? -38.219 25.734 -5.242 1 45.91 14 GLY B O 1
ATOM 1462 N N . SER B 1 15 ? -37.875 24.906 -3.18 1 43 15 SER B N 1
ATOM 1463 C CA . SER B 1 15 ? -39.062 25.594 -2.678 1 43 15 SER B CA 1
ATOM 1464 C C . SER B 1 15 ? -38.812 27.094 -2.525 1 43 15 SER B C 1
ATOM 1466 O O . SER B 1 15 ? -39.75 27.859 -2.307 1 43 15 SER B O 1
ATOM 1468 N N . GLY B 1 16 ? -37.625 27.406 -2.465 1 36.88 16 GLY B N 1
ATOM 1469 C CA . GLY B 1 16 ? -37.281 28.75 -2.062 1 36.88 16 GLY B CA 1
ATOM 1470 C C . GLY B 1 16 ? -37.5 29.781 -3.154 1 36.88 16 GLY B C 1
ATOM 1471 O O . GLY B 1 16 ? -37.312 30.984 -2.936 1 36.88 16 GLY B O 1
ATOM 1472 N N . LYS B 1 17 ? -37.719 29.422 -4.465 1 45.28 17 LYS B N 1
ATOM 1473 C CA . LYS B 1 17 ? -37.938 30.438 -5.496 1 45.28 17 LYS B CA 1
ATOM 1474 C C . LYS B 1 17 ? -39.25 31.156 -5.277 1 45.28 17 LYS B C 1
ATOM 1476 O O . LYS B 1 17 ? -39.344 32.375 -5.555 1 45.28 17 LYS B O 1
ATOM 1481 N N . HIS B 1 18 ? -40.219 30.344 -4.945 1 39.69 18 HIS B N 1
ATOM 1482 C CA . HIS B 1 18 ? -41.531 30.953 -4.941 1 39.69 18 HIS B CA 1
ATOM 1483 C C . HIS B 1 18 ? -41.656 32 -3.846 1 39.69 18 HIS B C 1
ATOM 1485 O O . HIS B 1 18 ? -42.438 32.969 -3.982 1 39.69 18 HIS B O 1
ATOM 1491 N N . ALA B 1 19 ? -41.125 31.656 -2.652 1 40.03 19 ALA B N 1
ATOM 1492 C CA . ALA B 1 19 ? -41.5 32.469 -1.51 1 40.03 19 ALA B CA 1
ATOM 1493 C C . ALA B 1 19 ? -40.656 33.75 -1.436 1 40.03 19 ALA B C 1
ATOM 1495 O O . ALA B 1 19 ? -40.906 34.625 -0.593 1 40.03 19 ALA B O 1
ATOM 1496 N N . GLY B 1 20 ? -39.875 34.188 -2.488 1 38.25 20 GLY B N 1
ATOM 1497 C CA . GLY B 1 20 ? -39.062 35.375 -2.668 1 38.25 20 GLY B CA 1
ATOM 1498 C C . GLY B 1 20 ? -38.031 35.562 -1.596 1 38.25 20 GLY B C 1
ATOM 1499 O O . GLY B 1 20 ? -37.219 36.5 -1.658 1 38.25 20 GLY B O 1
ATOM 1500 N N . HIS B 1 21 ? -38.375 35.25 -0.365 1 32.41 21 HIS B N 1
ATOM 1501 C CA . HIS B 1 21 ? -37.375 35.469 0.68 1 32.41 21 HIS B CA 1
ATOM 1502 C C . HIS B 1 21 ? -36.938 34.125 1.29 1 32.41 21 HIS B C 1
ATOM 1504 O O . HIS B 1 21 ? -37.656 33.156 1.202 1 32.41 21 HIS B O 1
ATOM 1510 N N . LEU B 1 22 ? -35.781 33.656 1.184 1 35.22 22 LEU B N 1
ATOM 1511 C CA . LEU B 1 22 ? -35.375 32.5 1.925 1 35.22 22 LEU B CA 1
ATOM 1512 C C . LEU B 1 22 ? -34.875 32.875 3.316 1 35.22 22 LEU B C 1
ATOM 1514 O O . LEU B 1 22 ? -34.125 33.844 3.473 1 35.22 22 LEU B O 1
ATOM 1518 N N . THR B 1 23 ? -35.562 32.656 4.371 1 32.41 23 THR B N 1
ATOM 1519 C CA . THR B 1 23 ? -35.062 32.812 5.738 1 32.41 23 THR B CA 1
ATOM 1520 C C . THR B 1 23 ? -33.906 31.844 6.008 1 32.41 23 THR B C 1
ATOM 1522 O O . THR B 1 23 ? -34.062 30.625 5.867 1 32.41 23 THR B O 1
ATOM 1525 N N . VAL B 1 24 ? -32.75 32.219 5.684 1 30.58 24 VAL B N 1
ATOM 1526 C CA . VAL B 1 24 ? -31.594 31.391 5.957 1 30.58 24 VAL B CA 1
ATOM 1527 C C . VAL B 1 24 ? -31.156 31.562 7.41 1 30.58 24 VAL B C 1
ATOM 1529 O O . VAL B 1 24 ? -31.188 32.688 7.945 1 30.58 24 VAL B O 1
ATOM 1532 N N . ASN B 1 25 ? -31.359 30.656 8.297 1 29.42 25 ASN B N 1
ATOM 1533 C CA . ASN B 1 25 ? -30.781 30.703 9.633 1 29.42 25 ASN B CA 1
ATOM 1534 C C . ASN B 1 25 ? -29.25 30.719 9.594 1 29.42 25 ASN B C 1
ATOM 1536 O O . ASN B 1 25 ? -28.641 29.828 8.984 1 29.42 25 ASN B O 1
ATOM 1540 N N . TYR B 1 26 ? -28.719 31.828 9.422 1 29.78 26 TYR B N 1
ATOM 1541 C CA . TYR B 1 26 ? -27.266 31.938 9.492 1 29.78 26 TYR B CA 1
ATOM 1542 C C . TYR B 1 26 ? -26.781 31.859 10.938 1 29.78 26 TYR B C 1
ATOM 1544 O O . TYR B 1 26 ? -27.5 32.219 11.859 1 29.78 26 TYR B O 1
ATOM 1552 N N . GLU B 1 27 ? -26.391 30.766 11.398 1 28.62 27 GLU B N 1
ATOM 1553 C CA . GLU B 1 27 ? -25.641 30.875 12.648 1 28.62 27 GLU B CA 1
ATOM 1554 C C . GLU B 1 27 ? -24.266 31.5 12.406 1 28.62 27 GLU B C 1
ATOM 1556 O O . GLU B 1 27 ? -23.547 31.078 11.5 1 28.62 27 GLU B O 1
ATOM 1561 N N . LEU B 1 28 ? -24.188 32.688 12.766 1 26.34 28 LEU B N 1
ATOM 1562 C CA . LEU B 1 28 ? -22.891 33.344 12.836 1 26.34 28 LEU B CA 1
ATOM 1563 C C . LEU B 1 28 ? -21.875 32.469 13.57 1 26.34 28 LEU B C 1
ATOM 1565 O O . LEU B 1 28 ? -22.109 32.062 14.719 1 26.34 28 LEU B O 1
ATOM 1569 N N . VAL B 1 29 ? -21.422 31.469 13.008 1 30.92 29 VAL B N 1
ATOM 1570 C CA . VAL B 1 29 ? -20.359 30.812 13.75 1 30.92 29 VAL B CA 1
ATOM 1571 C C . VAL B 1 29 ? -19.141 31.734 13.867 1 30.92 29 VAL B C 1
ATOM 1573 O O . VAL B 1 29 ? -18.891 32.562 12.977 1 30.92 29 VAL B O 1
ATOM 1576 N N . ASP B 1 30 ? -18.984 32.125 15.047 1 27.7 30 ASP B N 1
ATOM 1577 C CA . ASP B 1 30 ? -17.797 32.906 15.383 1 27.7 30 ASP B CA 1
ATOM 1578 C C . ASP B 1 30 ? -16.594 32.469 14.547 1 27.7 30 ASP B C 1
ATOM 1580 O O . ASP B 1 30 ? -16.281 31.266 14.477 1 27.7 30 ASP B O 1
ATOM 1584 N N . CYS B 1 31 ? -16.344 33.094 13.516 1 31.47 31 CYS B N 1
ATOM 1585 C CA . CYS B 1 31 ? -15.203 32.938 12.617 1 31.47 31 CYS B CA 1
ATOM 1586 C C . CYS B 1 31 ? -13.906 32.812 13.406 1 31.47 31 CYS B C 1
ATOM 1588 O O . CYS B 1 31 ? -12.828 32.719 12.812 1 31.47 31 CYS B O 1
ATOM 1590 N N . ASP B 1 32 ? -13.906 33.469 14.578 1 30.06 32 ASP B N 1
ATOM 1591 C CA . ASP B 1 32 ? -12.578 33.375 15.164 1 30.06 32 ASP B CA 1
ATOM 1592 C C . ASP B 1 32 ? -12.195 31.922 15.414 1 30.06 32 ASP B C 1
ATOM 1594 O O . ASP B 1 32 ? -12.805 31.234 16.234 1 30.06 32 ASP B O 1
ATOM 1598 N N . PRO B 1 33 ? -11.805 31.172 14.438 1 33.41 33 PRO B N 1
ATOM 1599 C CA . PRO B 1 33 ? -11.414 29.812 14.789 1 33.41 33 PRO B CA 1
ATOM 1600 C C . PRO B 1 33 ? -10.695 29.734 16.141 1 33.41 33 PRO B C 1
ATOM 1602 O O . PRO B 1 33 ? -10.047 30.703 16.547 1 33.41 33 PRO B O 1
ATOM 1605 N N . PRO B 1 34 ? -11.32 29.078 17.141 1 36.28 34 PRO B N 1
ATOM 1606 C CA . PRO B 1 34 ? -10.5 29 18.344 1 36.28 34 PRO B CA 1
ATOM 1607 C C . PRO B 1 34 ? -9 28.984 18.031 1 36.28 34 PRO B C 1
ATOM 1609 O O . PRO B 1 34 ? -8.594 28.578 16.953 1 36.28 34 PRO B O 1
ATOM 1612 N N . PRO B 1 35 ? -8.211 29.828 18.75 1 37.19 35 PRO B N 1
ATOM 1613 C CA . PRO B 1 35 ? -6.758 29.734 18.562 1 37.19 35 PRO B CA 1
ATOM 1614 C C . PRO B 1 35 ? -6.293 28.297 18.281 1 37.19 35 PRO B C 1
ATOM 1616 O O . PRO B 1 35 ? -6.926 27.344 18.734 1 37.19 35 PRO B O 1
ATOM 1619 N N . PRO B 1 36 ? -5.602 28.047 17.188 1 38.34 36 PRO B N 1
ATOM 1620 C CA . PRO B 1 36 ? -5.09 26.688 17.016 1 38.34 36 PRO B CA 1
ATOM 1621 C C . PRO B 1 36 ? -4.664 26.047 18.328 1 38.34 36 PRO B C 1
ATOM 1623 O O . PRO B 1 36 ? -4.125 26.719 19.203 1 38.34 36 PRO B O 1
ATOM 1626 N N . PRO B 1 37 ? -5.418 25.062 18.781 1 41.41 37 PRO B N 1
ATOM 1627 C CA . PRO B 1 37 ? -4.945 24.484 20.047 1 41.41 37 PRO B CA 1
ATOM 1628 C C . PRO B 1 37 ? -3.422 24.516 20.172 1 41.41 37 PRO B C 1
ATOM 1630 O O . PRO B 1 37 ? -2.717 24.594 19.172 1 41.41 37 PRO B O 1
ATOM 1633 N N . PRO B 1 38 ? -2.906 24.859 21.312 1 43.69 38 PRO B N 1
ATOM 1634 C CA . PRO B 1 38 ? -1.454 24.797 21.5 1 43.69 38 PRO B CA 1
ATOM 1635 C C . PRO B 1 38 ? -0.814 23.594 20.797 1 43.69 38 PRO B C 1
ATOM 1637 O O . PRO B 1 38 ? -1.475 22.578 20.578 1 43.69 38 PRO B O 1
ATOM 1640 N N . PRO B 1 39 ? 0.363 23.812 20.172 1 43.16 39 PRO B N 1
ATOM 1641 C CA . PRO B 1 39 ? 1.025 22.688 19.5 1 43.16 39 PRO B CA 1
ATOM 1642 C C . PRO B 1 39 ? 1 21.422 20.344 1 43.16 39 PRO B C 1
ATOM 1644 O O . PRO B 1 39 ? 1.296 21.453 21.547 1 43.16 39 PRO B O 1
ATOM 1647 N N . PRO B 1 40 ? 0.144 20.562 20.172 1 46.5 40 PRO B N 1
ATOM 1648 C CA . PRO B 1 40 ? 0.154 19.344 20.984 1 46.5 40 PRO B CA 1
ATOM 1649 C C . PRO B 1 40 ? 1.564 18.906 21.375 1 46.5 40 PRO B C 1
ATOM 1651 O O . PRO B 1 40 ? 2.527 19.234 20.672 1 46.5 40 PRO B O 1
ATOM 1654 N N . PRO B 1 41 ? 1.805 18.578 22.625 1 48.12 41 PRO B N 1
ATOM 1655 C CA . PRO B 1 41 ? 3.104 18 22.984 1 48.12 41 PRO B CA 1
ATOM 1656 C C . PRO B 1 41 ? 3.656 17.094 21.891 1 48.12 41 PRO B C 1
ATOM 1658 O O . PRO B 1 41 ? 2.898 16.344 21.25 1 48.12 41 PRO B O 1
ATOM 1661 N N . ALA B 1 42 ? 4.84 17.453 21.312 1 57.75 42 ALA B N 1
ATOM 1662 C CA . ALA B 1 42 ? 5.527 16.812 20.203 1 57.75 42 ALA B CA 1
ATOM 1663 C C . ALA B 1 42 ? 5.574 15.289 20.375 1 57.75 42 ALA B C 1
ATOM 1665 O O . ALA B 1 42 ? 6.105 14.797 21.375 1 57.75 42 ALA B O 1
ATOM 1666 N N . GLY B 1 43 ? 4.539 14.594 19.969 1 72.12 43 GLY B N 1
ATOM 1667 C CA . GLY B 1 43 ? 4.73 13.156 19.953 1 72.12 43 GLY B CA 1
ATOM 1668 C C . GLY B 1 43 ? 5.961 12.719 19.188 1 72.12 43 GLY B C 1
ATOM 1669 O O . GLY B 1 43 ? 6.746 13.555 18.734 1 72.12 43 GLY B O 1
ATOM 1670 N N . PRO B 1 44 ? 6.289 11.547 19.344 1 88.06 44 PRO B N 1
ATOM 1671 C CA . PRO B 1 44 ? 7.457 11.055 18.609 1 88.06 44 PRO B CA 1
ATOM 1672 C C . PRO B 1 44 ? 7.395 11.383 17.109 1 88.06 44 PRO B C 1
ATOM 1674 O O . PRO B 1 44 ? 6.328 11.734 16.594 1 88.06 44 PRO B O 1
ATOM 1677 N N . GLY B 1 45 ? 8.492 11.609 16.484 1 94.31 45 GLY B N 1
ATOM 1678 C CA . GLY B 1 45 ? 8.609 11.93 15.07 1 94.31 45 GLY B CA 1
ATOM 1679 C C . GLY B 1 45 ? 9.961 11.578 14.492 1 94.31 45 GLY B C 1
ATOM 1680 O O . GLY B 1 45 ? 10.75 10.867 15.117 1 94.31 45 GLY B O 1
ATOM 1681 N N . GLU B 1 46 ? 10.086 11.797 13.211 1 96.06 46 GLU B N 1
ATOM 1682 C CA . GLU B 1 46 ? 11.344 11.648 12.492 1 96.06 46 GLU B CA 1
ATOM 1683 C C . GLU B 1 46 ? 11.68 12.906 11.695 1 96.06 46 GLU B C 1
ATOM 1685 O O . GLU B 1 46 ? 10.781 13.648 11.289 1 96.06 46 GLU B O 1
ATOM 1690 N N . THR B 1 47 ? 13.047 13.188 11.555 1 96.5 47 THR B N 1
ATOM 1691 C CA . THR B 1 47 ? 13.523 14.359 10.836 1 96.5 47 THR B CA 1
ATOM 1692 C C . THR B 1 47 ? 14.273 13.961 9.57 1 96.5 47 THR B C 1
ATOM 1694 O O . THR B 1 47 ? 14.953 12.93 9.547 1 96.5 47 THR B O 1
ATOM 1697 N N . ASP B 1 48 ? 14.102 14.766 8.523 1 97.56 48 ASP B N 1
ATOM 1698 C CA . ASP B 1 48 ? 14.859 14.672 7.277 1 97.56 48 ASP B CA 1
ATOM 1699 C C . ASP B 1 48 ? 14.641 13.32 6.602 1 97.56 48 ASP B C 1
ATOM 1701 O O . ASP B 1 48 ? 15.586 12.688 6.125 1 97.56 48 ASP B O 1
ATOM 1705 N N . VAL B 1 49 ? 13.375 12.891 6.609 1 98 49 VAL B N 1
ATOM 1706 C CA . VAL B 1 49 ? 13.062 11.641 5.922 1 98 49 VAL B CA 1
ATOM 1707 C C . VAL B 1 49 ? 12.461 11.938 4.551 1 98 49 VAL B C 1
ATOM 1709 O O . VAL B 1 49 ? 12.016 13.062 4.293 1 98 49 VAL B O 1
ATOM 1712 N N . ILE B 1 50 ? 12.547 10.938 3.686 1 98.19 50 ILE B N 1
ATOM 1713 C CA . ILE B 1 50 ? 12.023 11.094 2.332 1 98.19 50 ILE B CA 1
ATOM 1714 C C . ILE B 1 50 ? 10.531 10.758 2.307 1 98.19 50 ILE B C 1
ATOM 1716 O O . ILE B 1 50 ? 10.109 9.773 2.916 1 98.19 50 ILE B O 1
ATOM 1720 N N . ALA B 1 51 ? 9.719 11.602 1.683 1 98.75 51 ALA B N 1
ATOM 1721 C CA . ALA B 1 51 ? 8.312 11.328 1.423 1 98.75 51 ALA B CA 1
ATOM 1722 C C . ALA B 1 51 ? 8.031 11.25 -0.075 1 98.75 51 ALA B C 1
ATOM 1724 O O . ALA B 1 51 ? 8.203 12.227 -0.801 1 98.75 51 ALA B O 1
ATOM 1725 N N . TYR B 1 52 ? 7.648 10.078 -0.478 1 98.06 52 TYR B N 1
ATOM 1726 C CA . TYR B 1 52 ? 7.16 9.875 -1.838 1 98.06 52 TYR B CA 1
ATOM 1727 C C . TYR B 1 52 ? 5.66 10.133 -1.922 1 98.06 52 TYR B C 1
ATOM 1729 O O . TYR B 1 52 ? 5.039 10.555 -0.941 1 98.06 52 TYR B O 1
ATOM 1737 N N . TRP B 1 53 ? 5.156 9.992 -3.178 1 97.62 53 TRP B N 1
ATOM 1738 C CA . TRP B 1 53 ? 3.715 10.18 -3.295 1 97.62 53 TRP B CA 1
ATOM 1739 C C . TRP B 1 53 ? 3.074 9.031 -4.066 1 97.62 53 TRP B C 1
ATOM 1741 O O . TRP B 1 53 ? 3.752 8.328 -4.816 1 97.62 53 TRP B O 1
ATOM 1751 N N . SER B 1 54 ? 1.845 8.789 -3.775 1 96.25 54 SER B N 1
ATOM 1752 C CA . SER B 1 54 ? 0.935 7.938 -4.535 1 96.25 54 SER B CA 1
ATOM 1753 C C . SER B 1 54 ? -0.394 8.641 -4.793 1 96.25 54 SER B C 1
ATOM 1755 O O . SER B 1 54 ? -0.785 9.531 -4.039 1 96.25 54 SER B O 1
ATOM 1757 N N . ASP B 1 55 ? -0.994 8.312 -5.91 1 95.44 55 ASP B N 1
ATOM 1758 C CA . ASP B 1 55 ? -2.355 8.789 -6.137 1 95.44 55 ASP B CA 1
ATOM 1759 C C . ASP B 1 55 ? -3.379 7.828 -5.535 1 95.44 55 ASP B C 1
ATOM 1761 O O . ASP B 1 55 ? -3.9 6.953 -6.234 1 95.44 55 ASP B O 1
ATOM 1765 N N . TYR B 1 56 ? -3.676 7.977 -4.25 1 96.75 56 TYR B N 1
ATOM 1766 C CA . TYR B 1 56 ? -4.699 7.172 -3.596 1 96.75 56 TYR B CA 1
ATOM 1767 C C . TYR B 1 56 ? -6.09 7.535 -4.105 1 96.75 56 TYR B C 1
ATOM 1769 O O . TYR B 1 56 ? -7.031 6.75 -3.965 1 96.75 56 TYR B O 1
ATOM 1777 N N . GLY B 1 57 ? -6.328 8.766 -4.531 1 97.44 57 GLY B N 1
ATOM 1778 C CA . GLY B 1 57 ? -7.52 9.203 -5.238 1 97.44 57 GLY B CA 1
ATOM 1779 C C . GLY B 1 57 ? -8.688 9.508 -4.312 1 97.44 57 GLY B C 1
ATOM 1780 O O . GLY B 1 57 ? -9.844 9.273 -4.668 1 97.44 57 GLY B O 1
ATOM 1781 N N . PRO B 1 58 ? -8.461 10 -3.088 1 97.62 58 PRO B N 1
ATOM 1782 C CA . PRO B 1 58 ? -9.602 10.234 -2.199 1 97.62 58 PRO B CA 1
ATOM 1783 C C . PRO B 1 58 ? -10.609 11.219 -2.779 1 97.62 58 PRO B C 1
ATOM 1785 O O . PRO B 1 58 ? -11.812 11.086 -2.547 1 97.62 58 PRO B O 1
ATOM 1788 N N . LEU B 1 59 ? -10.188 12.164 -3.574 1 96.56 59 LEU B N 1
ATOM 1789 C CA . LEU B 1 59 ? -11.086 13.148 -4.164 1 96.56 59 LEU B CA 1
ATOM 1790 C C . LEU B 1 59 ? -11.914 12.523 -5.281 1 96.56 59 LEU B C 1
ATOM 1792 O O . LEU B 1 59 ? -12.984 13.031 -5.621 1 96.56 59 LEU B O 1
ATOM 1796 N N . LYS B 1 60 ? -11.477 11.445 -5.828 1 96.44 60 LYS B N 1
ATOM 1797 C CA . LYS B 1 60 ? -12.141 10.797 -6.949 1 96.44 60 LYS B CA 1
ATOM 1798 C C . LYS B 1 60 ? -13 9.625 -6.477 1 96.44 60 LYS B C 1
ATOM 1800 O O . LYS B 1 60 ? -13.93 9.211 -7.176 1 96.44 60 LYS B O 1
ATOM 1805 N N . ASN B 1 61 ? -12.773 9.109 -5.34 1 97.19 61 ASN B N 1
ATOM 1806 C CA . ASN B 1 61 ? -13.445 7.898 -4.898 1 97.19 61 ASN B CA 1
ATOM 1807 C C . ASN B 1 61 ? -14.273 8.141 -3.641 1 97.19 61 ASN B C 1
ATOM 1809 O O . ASN B 1 61 ? -14.555 7.207 -2.887 1 97.19 61 ASN B O 1
ATOM 1813 N N . ASN B 1 62 ? -14.586 9.398 -3.346 1 97.38 62 ASN B N 1
ATOM 1814 C CA . ASN B 1 62 ? -15.375 9.797 -2.186 1 97.38 62 ASN B CA 1
ATOM 1815 C C . ASN B 1 62 ? -14.727 9.344 -0.882 1 97.38 62 ASN B C 1
ATOM 1817 O O . ASN B 1 62 ? -15.406 8.828 0.011 1 97.38 62 ASN B O 1
ATOM 1821 N N . TRP B 1 63 ? -13.477 9.391 -0.789 1 98.12 63 TRP B N 1
ATOM 1822 C CA . TRP B 1 63 ? -12.68 9.094 0.4 1 98.12 63 TRP B CA 1
ATOM 1823 C C . TRP B 1 63 ? -12.922 7.668 0.876 1 98.12 63 TRP B C 1
ATOM 1825 O O . TRP B 1 63 ? -12.992 7.414 2.08 1 98.12 63 TRP B O 1
ATOM 1835 N N . SER B 1 64 ? -13.102 6.742 -0.085 1 98.25 64 SER B N 1
ATOM 1836 C CA . SER B 1 64 ? -13.344 5.336 0.225 1 98.25 64 SER B CA 1
ATOM 1837 C C . SER B 1 64 ? -12.031 4.582 0.411 1 98.25 64 SER B C 1
ATOM 1839 O O . SER B 1 64 ? -11.25 4.445 -0.532 1 98.25 64 SER B O 1
ATOM 1841 N N . TYR B 1 65 ? -11.844 4.016 1.669 1 98 65 TYR B N 1
ATOM 1842 C CA . TYR B 1 65 ? -10.664 3.193 1.926 1 98 65 TYR B CA 1
ATOM 1843 C C . TYR B 1 65 ? -10.688 1.925 1.081 1 98 65 TYR B C 1
ATOM 1845 O O . TYR B 1 65 ? -9.648 1.489 0.572 1 98 65 TYR B O 1
ATOM 1853 N N . SER B 1 66 ? -11.875 1.396 0.867 1 95 66 SER B N 1
ATOM 1854 C CA . SER B 1 66 ? -12.023 0.167 0.094 1 95 66 SER B CA 1
ATOM 1855 C C . SER B 1 66 ? -11.695 0.395 -1.377 1 95 66 SER B C 1
ATOM 1857 O O . SER B 1 66 ? -10.992 -0.408 -1.993 1 95 66 SER B O 1
ATOM 1859 N N . ALA B 1 67 ? -12.156 1.499 -1.941 1 95.38 67 ALA B N 1
ATOM 1860 C CA . ALA B 1 67 ? -11.891 1.811 -3.344 1 95.38 67 ALA B CA 1
ATOM 1861 C C . ALA B 1 67 ? -10.406 2.096 -3.566 1 95.38 67 ALA B C 1
ATOM 1863 O O . ALA B 1 67 ? -9.859 1.777 -4.625 1 95.38 67 ALA B O 1
ATOM 1864 N N . ALA B 1 68 ? -9.766 2.588 -2.539 1 96.94 68 ALA B N 1
ATOM 1865 C CA . ALA B 1 68 ? -8.344 2.893 -2.637 1 96.94 68 ALA B CA 1
ATOM 1866 C C . ALA B 1 68 ? -7.496 1.672 -2.289 1 96.94 68 ALA B C 1
ATOM 1868 O O . ALA B 1 68 ? -6.27 1.693 -2.439 1 96.94 68 ALA B O 1
ATOM 1869 N N . HIS B 1 69 ? -8.055 0.627 -1.735 1 96.19 69 HIS B N 1
ATOM 1870 C CA . HIS B 1 69 ? -7.41 -0.624 -1.351 1 96.19 69 HIS B CA 1
ATOM 1871 C C . HIS B 1 69 ? -6.293 -0.38 -0.343 1 96.19 69 HIS B C 1
ATOM 1873 O O . HIS B 1 69 ? -5.23 -1.005 -0.423 1 96.19 69 HIS B O 1
ATOM 1879 N N . VAL B 1 70 ? -6.535 0.548 0.556 1 97.31 70 VAL B N 1
ATOM 1880 C CA . VAL B 1 70 ? -5.512 0.868 1.545 1 97.31 70 VAL B CA 1
ATOM 1881 C C . VAL B 1 70 ? -5.59 -0.121 2.705 1 97.31 70 VAL B C 1
ATOM 1883 O O . VAL B 1 70 ? -6.676 -0.566 3.08 1 97.31 70 VAL B O 1
ATOM 1886 N N . ALA B 1 71 ? -4.465 -0.358 3.324 1 95.81 71 ALA B N 1
ATOM 1887 C CA . ALA B 1 71 ? -4.316 -1.41 4.324 1 95.81 71 ALA B CA 1
ATOM 1888 C C . ALA B 1 71 ? -5.184 -1.128 5.551 1 95.81 71 ALA B C 1
ATOM 1890 O O . ALA B 1 71 ? -5.629 -2.055 6.227 1 95.81 71 ALA B O 1
ATOM 1891 N N . CYS B 1 72 ? -5.527 0.103 5.84 1 96.5 72 CYS B N 1
ATOM 1892 C CA . CYS B 1 72 ? -6.262 0.457 7.051 1 96.5 72 CYS B CA 1
ATOM 1893 C C . CYS B 1 72 ? -7.762 0.33 6.84 1 96.5 72 CYS B C 1
ATOM 1895 O O . CYS B 1 72 ? -8.547 0.634 7.734 1 96.5 72 CYS B O 1
ATOM 1897 N N . ASN B 1 73 ? -8.18 -0.14 5.68 1 95.56 73 ASN B N 1
ATOM 1898 C CA . ASN B 1 73 ? -9.602 -0.265 5.387 1 95.56 73 ASN B CA 1
ATOM 1899 C C . ASN B 1 73 ? -10.32 -1.088 6.453 1 95.56 73 ASN B C 1
ATOM 1901 O O . ASN B 1 73 ? -11.406 -0.711 6.906 1 95.56 73 ASN B O 1
ATOM 1905 N N . ASP B 1 74 ? -9.742 -2.148 6.898 1 88.62 74 ASP B N 1
ATOM 1906 C CA . ASP B 1 74 ? -10.43 -3.072 7.797 1 88.62 74 ASP B CA 1
ATOM 1907 C C . ASP B 1 74 ? -10.562 -2.479 9.195 1 88.62 74 ASP B C 1
ATOM 1909 O O . ASP B 1 74 ? -11.336 -2.977 10.023 1 88.62 74 ASP B O 1
ATOM 1913 N N . TYR B 1 75 ? -9.883 -1.41 9.461 1 92.38 75 TYR B N 1
ATOM 1914 C CA . TYR B 1 75 ? -9.953 -0.76 10.766 1 92.38 75 TYR B CA 1
ATOM 1915 C C . TYR B 1 75 ? -10.781 0.518 10.695 1 92.38 75 TYR B C 1
ATOM 1917 O O . TYR B 1 75 ? -11.547 0.816 11.609 1 92.38 75 TYR B O 1
ATOM 1925 N N . ASP B 1 76 ? -10.555 1.24 9.562 1 95.38 76 ASP B N 1
ATOM 1926 C CA . ASP B 1 76 ? -11.078 2.605 9.562 1 95.38 76 ASP B CA 1
ATOM 1927 C C . ASP B 1 76 ? -11.969 2.857 8.352 1 95.38 76 ASP B C 1
ATOM 1929 O O . ASP B 1 76 ? -12.492 3.959 8.18 1 95.38 76 ASP B O 1
ATOM 1933 N N . GLY B 1 77 ? -12.203 1.866 7.555 1 96 77 GLY B N 1
ATOM 1934 C CA . GLY B 1 77 ? -12.953 2.062 6.328 1 96 77 GLY B CA 1
ATOM 1935 C C . GLY B 1 77 ? -14.406 2.432 6.566 1 96 77 GLY B C 1
ATOM 1936 O O . GLY B 1 77 ? -15.047 3.035 5.703 1 96 77 GLY B O 1
ATOM 1937 N N . ASN B 1 78 ? -14.914 2.117 7.762 1 95.94 78 ASN B N 1
ATOM 1938 C CA . ASN B 1 78 ? -16.312 2.354 8.062 1 95.94 78 ASN B CA 1
ATOM 1939 C C . ASN B 1 78 ? -16.516 3.623 8.891 1 95.94 78 ASN B C 1
ATOM 1941 O O . ASN B 1 78 ? -17.625 3.939 9.305 1 95.94 78 ASN B O 1
ATOM 1945 N N . LYS B 1 79 ? -15.453 4.359 9.156 1 96 79 LYS B N 1
ATOM 1946 C CA . LYS B 1 79 ? -15.609 5.652 9.82 1 96 79 LYS B CA 1
ATOM 1947 C C . LYS B 1 79 ? -16.438 6.609 8.977 1 96 79 LYS B C 1
ATOM 1949 O O . LYS B 1 79 ? -16.5 6.469 7.75 1 96 79 LYS B O 1
ATOM 1954 N N . PRO B 1 80 ? -17.141 7.652 9.656 1 93.5 80 PRO B N 1
ATOM 1955 C CA . PRO B 1 80 ? -17.953 8.609 8.891 1 93.5 80 PRO B CA 1
ATOM 1956 C C . PRO B 1 80 ? -17.125 9.398 7.875 1 93.5 80 PRO B C 1
ATOM 1958 O O . PRO B 1 80 ? -15.922 9.594 8.07 1 93.5 80 PRO B O 1
ATOM 1961 N N . LEU B 1 81 ? -17.75 9.758 6.793 1 95.25 81 LEU B N 1
ATOM 1962 C CA . LEU B 1 81 ? -17.094 10.5 5.719 1 95.25 81 LEU B CA 1
ATOM 1963 C C . LEU B 1 81 ? -16.344 11.695 6.273 1 95.25 81 LEU B C 1
ATOM 1965 O O . LEU B 1 81 ? -15.211 11.969 5.855 1 95.25 81 LEU B O 1
ATOM 1969 N N . GLU B 1 82 ? -16.922 12.414 7.285 1 91 82 GLU B N 1
ATOM 1970 C CA . GLU B 1 82 ? -16.281 13.594 7.855 1 91 82 GLU B CA 1
ATOM 1971 C C . GLU B 1 82 ? -14.953 13.242 8.508 1 91 82 GLU B C 1
ATOM 1973 O O . GLU B 1 82 ? -13.984 14 8.414 1 91 82 GLU B O 1
ATOM 1978 N N . TRP B 1 83 ? -14.953 12.117 9.07 1 94.44 83 TRP B N 1
ATOM 1979 C CA . TRP B 1 83 ? -13.727 11.641 9.703 1 94.44 83 TRP B CA 1
ATOM 1980 C C . TRP B 1 83 ? -12.664 11.312 8.656 1 94.44 83 TRP B C 1
ATOM 1982 O O . TRP B 1 83 ? -11.508 11.711 8.789 1 94.44 83 TRP B O 1
ATOM 1992 N N . ARG B 1 84 ? -13.07 10.648 7.602 1 96.56 84 ARG B N 1
ATOM 1993 C CA . ARG B 1 84 ? -12.148 10.164 6.574 1 96.56 84 ARG B CA 1
ATOM 1994 C C . ARG B 1 84 ? -11.602 11.32 5.746 1 96.56 84 ARG B C 1
ATOM 1996 O O . ARG B 1 84 ? -10.484 11.25 5.238 1 96.56 84 ARG B O 1
ATOM 2003 N N . GLN B 1 85 ? -12.305 12.438 5.707 1 96 85 GLN B N 1
ATOM 2004 C CA . GLN B 1 85 ? -11.906 13.531 4.824 1 96 85 GLN B CA 1
ATOM 2005 C C . GLN B 1 85 ? -11.305 14.688 5.621 1 96 85 GLN B C 1
ATOM 2007 O O . GLN B 1 85 ? -10.969 15.727 5.051 1 96 85 GLN B O 1
ATOM 2012 N N . ARG B 1 86 ? -11.195 14.555 6.871 1 93.44 86 ARG B N 1
ATOM 2013 C CA . ARG B 1 86 ? -10.734 15.648 7.715 1 93.44 86 ARG B CA 1
ATOM 2014 C C . ARG B 1 86 ? -9.305 16.047 7.371 1 93.44 86 ARG B C 1
ATOM 2016 O O . ARG B 1 86 ? -8.953 17.234 7.402 1 93.44 86 ARG B O 1
ATOM 2023 N N . TYR B 1 87 ? -8.5 15.086 7.066 1 96.38 87 TYR B N 1
ATOM 2024 C CA . TYR B 1 87 ? -7.098 15.328 6.754 1 96.38 87 TYR B CA 1
ATOM 2025 C C . TYR B 1 87 ? -6.703 14.625 5.461 1 96.38 87 TYR B C 1
ATOM 2027 O O . TYR B 1 87 ? -7.363 13.672 5.035 1 96.38 87 TYR B O 1
ATOM 2035 N N . GLY B 1 88 ? -5.621 15.164 4.809 1 98.06 88 GLY B N 1
ATOM 2036 C CA . GLY B 1 88 ? -5.031 14.422 3.705 1 98.06 88 GLY B CA 1
ATOM 2037 C C . GLY B 1 88 ? -4.504 13.062 4.117 1 98.06 88 GLY B C 1
ATOM 2038 O O . GLY B 1 88 ? -4.297 12.805 5.305 1 98.06 88 GLY B O 1
ATOM 2039 N N . TRP B 1 89 ? -4.297 12.188 3.098 1 98.81 89 TRP B N 1
ATOM 2040 C CA . TRP B 1 89 ? -3.967 10.789 3.363 1 98.81 89 TRP B CA 1
ATOM 2041 C C . TRP B 1 89 ? -2.469 10.555 3.219 1 98.81 89 TRP B C 1
ATOM 2043 O O . TRP B 1 89 ? -1.793 11.242 2.453 1 98.81 89 TRP B O 1
ATOM 2053 N N . THR B 1 90 ? -1.946 9.57 3.959 1 98.69 90 THR B N 1
ATOM 2054 C CA . THR B 1 90 ? -0.563 9.133 3.811 1 98.69 90 THR B CA 1
ATOM 2055 C C . THR B 1 90 ? -0.427 7.645 4.133 1 98.69 90 THR B C 1
ATOM 2057 O O . THR B 1 90 ? -1.186 7.109 4.945 1 98.69 90 TH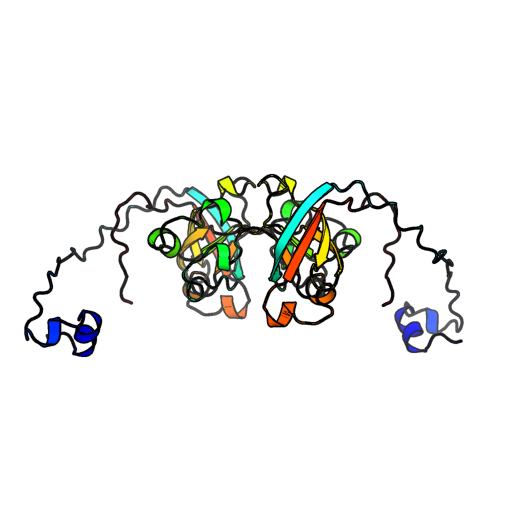R B O 1
ATOM 2060 N N . GLY B 1 91 ? 0.463 6.977 3.416 1 98.25 91 GLY B N 1
ATOM 2061 C CA . GLY B 1 91 ? 1.037 5.742 3.922 1 98.25 91 GLY B CA 1
ATOM 2062 C C . GLY B 1 91 ? 2.166 5.969 4.91 1 98.25 91 GLY B C 1
ATOM 2063 O O . GLY B 1 91 ? 2.984 6.871 4.727 1 98.25 91 GLY B O 1
ATOM 2064 N N . TYR B 1 92 ? 2.225 5.121 5.875 1 97.31 92 TYR B N 1
ATOM 2065 C CA . TYR B 1 92 ? 3.275 5.227 6.883 1 97.31 92 TYR B CA 1
ATOM 2066 C C . TYR B 1 92 ? 4.328 4.145 6.684 1 97.31 92 TYR B C 1
ATOM 2068 O O . TYR B 1 92 ? 4.027 2.951 6.758 1 97.31 92 TYR B O 1
ATOM 2076 N N . CYS B 1 93 ? 5.625 4.578 6.543 1 95.25 93 CYS B N 1
ATOM 2077 C CA . CYS B 1 93 ? 6.754 3.689 6.301 1 95.25 93 CYS B CA 1
ATOM 2078 C C . CYS B 1 93 ? 7.812 3.844 7.391 1 95.25 93 CYS B C 1
ATOM 2080 O O . CYS B 1 93 ? 8.93 3.338 7.254 1 95.25 93 CYS B O 1
ATOM 2082 N N . GLY B 1 94 ? 7.484 4.633 8.375 1 93.75 94 GLY B N 1
ATOM 2083 C CA . GLY B 1 94 ? 8.492 5.066 9.336 1 93.75 94 GLY B CA 1
ATOM 2084 C C . GLY B 1 94 ? 8.68 4.09 10.477 1 93.75 94 GLY B C 1
ATOM 2085 O O . GLY B 1 94 ? 8.344 2.912 10.359 1 93.75 94 GLY B O 1
ATOM 2086 N N . ASN B 1 95 ? 9.305 4.66 11.539 1 90 95 ASN B N 1
ATOM 2087 C CA . ASN B 1 95 ? 9.797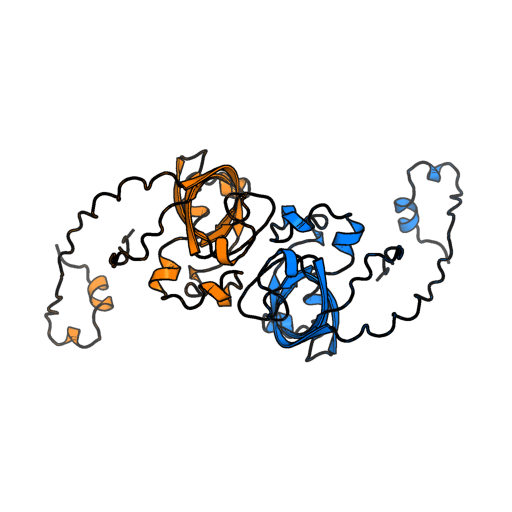 3.768 12.586 1 90 95 ASN B CA 1
ATOM 2088 C C . ASN B 1 95 ? 9.344 4.219 13.969 1 90 95 ASN B C 1
ATOM 2090 O O . ASN B 1 95 ? 9.898 3.785 14.984 1 90 95 ASN B O 1
ATOM 2094 N N . VAL B 1 96 ? 8.352 5.02 13.969 1 91.25 96 VAL B N 1
ATOM 2095 C CA . VAL B 1 96 ? 7.992 5.566 15.273 1 91.25 96 VAL B CA 1
ATOM 2096 C C . VAL B 1 96 ? 6.938 4.684 15.93 1 91.25 96 VAL B C 1
ATOM 2098 O O . VAL B 1 96 ? 6.785 4.695 17.156 1 91.25 96 VAL B O 1
ATOM 2101 N N . PHE B 1 97 ? 6.18 3.924 15.148 1 88.19 97 PHE B N 1
ATOM 2102 C CA . PHE B 1 97 ? 5.156 3.027 15.672 1 88.19 97 PHE B CA 1
ATOM 2103 C C . PHE B 1 97 ? 5.598 1.572 15.555 1 88.19 97 PHE B C 1
ATOM 2105 O O . PHE B 1 97 ? 6.602 1.275 14.906 1 88.19 97 PHE B O 1
ATOM 2112 N N . GLY B 1 98 ? 4.852 0.742 16.234 1 77.88 98 GLY B N 1
ATOM 2113 C CA . GLY B 1 98 ? 5.035 -0.681 15.992 1 77.88 98 GLY B CA 1
ATOM 2114 C C . GLY B 1 98 ? 4.652 -1.104 14.586 1 77.88 98 GLY B C 1
ATOM 2115 O O . GLY B 1 98 ? 4.137 -0.297 13.805 1 77.88 98 GLY B O 1
ATOM 2116 N N . SER B 1 99 ? 4.887 -2.324 14.234 1 73.94 99 SER B N 1
ATOM 2117 C CA . SER B 1 99 ? 4.738 -2.816 12.867 1 73.94 99 SER B CA 1
ATOM 2118 C C . SER B 1 99 ? 3.318 -3.299 12.602 1 73.94 99 SER B C 1
ATOM 2120 O O . SER B 1 99 ? 2.953 -3.576 11.453 1 73.94 99 SER B O 1
ATOM 2122 N N . GLN B 1 100 ? 2.49 -3.283 13.602 1 80.69 100 GLN B N 1
ATOM 2123 C CA . GLN B 1 100 ? 1.126 -3.76 13.398 1 80.69 100 GLN B CA 1
ATOM 2124 C C . GLN B 1 100 ? 0.241 -2.664 12.812 1 80.69 100 GLN B C 1
ATOM 2126 O O . GLN B 1 100 ? 0.345 -1.499 13.203 1 80.69 100 GLN B O 1
ATOM 2131 N N . LEU B 1 101 ? -0.604 -3.098 11.883 1 84.12 101 LEU B N 1
ATOM 2132 C CA . LEU B 1 101 ? -1.517 -2.146 11.25 1 84.12 101 LEU B CA 1
ATOM 2133 C C . LEU B 1 101 ? -2.387 -1.46 12.297 1 84.12 101 LEU B C 1
ATOM 2135 O O . LEU B 1 101 ? -2.613 -0.25 12.227 1 84.12 101 LEU B O 1
ATOM 2139 N N . LYS B 1 102 ? -2.832 -2.191 13.242 1 83.31 102 LYS B N 1
ATOM 2140 C CA . LYS B 1 102 ? -3.703 -1.643 14.273 1 83.31 102 LYS B CA 1
ATOM 2141 C C . LYS B 1 102 ? -3.006 -0.521 15.039 1 83.31 102 LYS B C 1
ATOM 2143 O O . LYS B 1 102 ? -3.664 0.348 15.617 1 83.31 102 LYS B O 1
ATOM 2148 N N . ASP B 1 103 ? -1.653 -0.462 15.047 1 86.44 103 ASP B N 1
ATOM 2149 C CA . ASP B 1 103 ? -0.878 0.515 15.805 1 86.44 103 ASP B CA 1
ATOM 2150 C C . ASP B 1 103 ? -0.716 1.814 15.016 1 86.44 103 ASP B C 1
ATOM 2152 O O . ASP B 1 103 ? -0.429 2.863 15.602 1 86.44 103 ASP B O 1
ATOM 2156 N N . ILE B 1 104 ? -0.934 1.722 13.75 1 91.75 104 ILE B N 1
ATOM 2157 C CA . ILE B 1 104 ? -0.554 2.902 12.977 1 91.75 104 ILE B CA 1
ATOM 2158 C C . ILE B 1 104 ? -1.792 3.518 12.328 1 91.75 104 ILE B C 1
ATOM 2160 O O . ILE B 1 104 ? -1.841 4.727 12.094 1 91.75 104 ILE B O 1
ATOM 2164 N N . CYS B 1 105 ? -2.84 2.77 12.094 1 95.62 105 CYS B N 1
ATOM 2165 C CA . CYS B 1 105 ? -3.977 3.232 11.305 1 95.62 105 CYS B CA 1
ATOM 2166 C C . CYS B 1 105 ? -4.75 4.312 12.055 1 95.62 105 CYS B C 1
ATOM 2168 O O . CYS B 1 105 ? -5.027 4.176 13.242 1 95.62 105 CYS B O 1
ATOM 2170 N N . GLY B 1 106 ? -5.039 5.359 11.391 1 96.44 106 GLY B N 1
ATOM 2171 C CA . GLY B 1 106 ? -5.902 6.402 11.922 1 96.44 106 GLY B CA 1
ATOM 2172 C C . GLY B 1 106 ? -5.145 7.48 12.68 1 96.44 106 GLY B C 1
ATOM 2173 O O . GLY B 1 106 ? -5.723 8.5 13.062 1 96.44 106 GLY B O 1
ATOM 2174 N N . LYS B 1 107 ? -3.891 7.273 12.844 1 95.5 107 LYS B N 1
ATOM 2175 C CA . LYS B 1 107 ? -3.08 8.273 13.531 1 95.5 107 LYS B CA 1
ATOM 2176 C C . LYS B 1 107 ? -2.791 9.469 12.617 1 95.5 107 LYS B C 1
ATOM 2178 O O . LYS B 1 107 ? -2.844 9.344 11.391 1 95.5 107 LYS B O 1
ATOM 2183 N N . CYS B 1 108 ? -2.561 10.617 13.273 1 95.19 108 CYS B N 1
ATOM 2184 C CA . CYS B 1 108 ? -2.293 11.844 12.531 1 95.19 108 CYS B CA 1
ATOM 2185 C C . CYS B 1 108 ? -0.849 12.289 12.719 1 95.19 108 CYS B C 1
ATOM 2187 O O . CYS B 1 108 ? -0.281 12.133 13.805 1 95.19 108 CYS B O 1
ATOM 2189 N N . LEU B 1 109 ? -0.293 12.797 11.609 1 97 109 LEU B N 1
ATOM 2190 C CA . LEU B 1 109 ? 1.057 13.352 11.586 1 97 109 LEU B CA 1
ATOM 2191 C C . LEU B 1 109 ? 1.042 14.805 11.133 1 97 109 LEU B C 1
ATOM 2193 O O . LEU B 1 109 ? 0.341 15.156 10.18 1 97 109 LEU B O 1
ATOM 2197 N N . LYS B 1 110 ? 1.741 15.68 11.867 1 96.75 110 LYS B N 1
ATOM 2198 C CA . LYS B 1 110 ? 2.107 16.969 11.297 1 96.75 110 LYS B CA 1
ATOM 2199 C C . LYS B 1 110 ? 3.361 16.844 10.43 1 96.75 110 LYS B C 1
ATOM 2201 O O . LYS B 1 110 ? 4.441 16.531 10.938 1 96.75 110 LYS B O 1
ATOM 2206 N N . VAL B 1 111 ? 3.197 17.094 9.141 1 98.25 111 VAL B N 1
ATOM 2207 C CA . VAL B 1 111 ? 4.289 16.938 8.18 1 98.25 111 VAL B CA 1
ATOM 2208 C C . VAL B 1 111 ? 4.777 18.328 7.742 1 98.25 111 VAL B C 1
ATOM 2210 O O . VAL B 1 111 ? 3.971 19.203 7.445 1 98.25 111 VAL B O 1
ATOM 2213 N N . THR B 1 112 ? 6.098 18.516 7.777 1 98 112 THR B N 1
ATOM 2214 C CA . THR B 1 112 ? 6.73 19.766 7.387 1 98 112 THR B CA 1
ATOM 2215 C C . THR B 1 112 ? 7.746 19.547 6.27 1 98 112 THR B C 1
ATOM 2217 O O . THR B 1 112 ? 8.664 18.734 6.414 1 98 112 THR B O 1
ATOM 2220 N N . ASN B 1 113 ? 7.527 20.172 5.117 1 98.81 113 ASN B N 1
ATOM 2221 C CA . ASN B 1 113 ? 8.57 20.234 4.094 1 98.81 113 ASN B CA 1
ATOM 2222 C C . ASN B 1 113 ? 9.797 21 4.582 1 98.81 113 ASN B C 1
ATOM 2224 O O . ASN B 1 113 ? 9.703 22.188 4.875 1 98.81 113 ASN B O 1
ATOM 2228 N N . THR B 1 114 ? 10.953 20.328 4.598 1 98.44 114 THR B N 1
ATOM 2229 C CA . THR B 1 114 ? 12.109 20.938 5.242 1 98.44 114 THR B CA 1
ATOM 2230 C C . THR B 1 114 ? 12.648 22.094 4.406 1 98.44 114 THR B C 1
ATOM 2232 O O . THR B 1 114 ? 13.258 23.031 4.941 1 98.44 114 THR B O 1
ATOM 2235 N N . ARG B 1 115 ? 12.383 22.062 3.162 1 98.19 115 ARG B N 1
ATOM 2236 C CA . ARG B 1 115 ? 12.875 23.125 2.283 1 98.19 115 ARG B CA 1
ATOM 2237 C C . ARG B 1 115 ? 11.969 24.344 2.344 1 98.19 115 ARG B C 1
ATOM 2239 O O . ARG B 1 115 ? 12.438 25.469 2.564 1 98.19 115 ARG B O 1
ATOM 2246 N N . THR B 1 116 ? 10.695 24.219 2.16 1 98.56 116 THR B N 1
ATOM 2247 C CA . THR B 1 116 ? 9.766 25.328 2.004 1 98.56 116 THR B CA 1
ATOM 2248 C C . THR B 1 116 ? 9.156 25.719 3.346 1 98.56 116 THR B C 1
ATOM 2250 O O . THR B 1 116 ? 8.57 26.797 3.479 1 98.56 116 THR B O 1
ATOM 2253 N N . LYS B 1 117 ? 9.188 24.859 4.281 1 98.19 117 LYS B N 1
ATOM 2254 C CA . LYS B 1 117 ? 8.609 25 5.613 1 98.19 117 LYS B CA 1
ATOM 2255 C C . LYS B 1 117 ? 7.086 24.906 5.559 1 98.19 117 LYS B C 1
ATOM 2257 O O . LYS B 1 117 ? 6.41 25.125 6.562 1 98.19 117 LYS B O 1
ATOM 2262 N N . ASP B 1 118 ? 6.562 24.516 4.344 1 98.38 118 ASP B N 1
ATOM 2263 C CA . ASP B 1 118 ? 5.141 24.188 4.262 1 98.38 118 ASP B CA 1
ATOM 2264 C C . ASP B 1 118 ? 4.777 23.062 5.238 1 98.38 118 ASP B C 1
ATOM 2266 O O . ASP B 1 118 ? 5.531 22.109 5.398 1 98.38 118 ASP B O 1
ATOM 2270 N N . GLU B 1 119 ? 3.549 23.234 5.875 1 97.31 119 GLU B N 1
ATOM 2271 C CA . GLU B 1 119 ? 3.107 22.234 6.855 1 97.31 119 GLU B CA 1
ATOM 2272 C C . GLU B 1 119 ? 1.686 21.766 6.566 1 97.31 119 GLU B C 1
ATOM 2274 O O . GLU B 1 119 ? 0.869 22.531 6.043 1 97.31 119 GLU B O 1
ATOM 2279 N N . LYS B 1 120 ? 1.422 20.531 6.867 1 97.44 120 LYS B N 1
ATOM 2280 C CA . LYS B 1 120 ? 0.094 19.938 6.773 1 97.44 120 LYS B CA 1
ATOM 2281 C C . LYS B 1 120 ? -0.065 18.781 7.773 1 97.44 120 LYS B C 1
ATOM 2283 O O . LYS B 1 120 ? 0.877 18.031 8.008 1 97.44 120 LYS B O 1
ATOM 2288 N N . ILE B 1 121 ? -1.256 18.688 8.359 1 95.44 121 ILE B N 1
ATOM 2289 C CA . ILE B 1 121 ? -1.594 17.469 9.094 1 95.44 121 ILE B CA 1
ATOM 2290 C C . ILE B 1 121 ? -2.189 16.438 8.148 1 95.44 121 ILE B C 1
ATOM 2292 O O . ILE B 1 121 ? -3.025 16.766 7.301 1 95.44 121 ILE B O 1
ATOM 2296 N N . VAL B 1 122 ? -1.687 15.188 8.211 1 98.38 122 VAL B N 1
ATOM 2297 C CA . VAL B 1 122 ? -2.176 14.078 7.402 1 98.38 122 VAL B CA 1
ATOM 2298 C C . VAL B 1 122 ? -2.58 12.914 8.305 1 98.38 122 VAL B C 1
ATOM 2300 O O . VAL B 1 122 ? -2.16 12.844 9.469 1 98.38 122 VAL B O 1
ATOM 2303 N N . ARG B 1 123 ? -3.434 12.109 7.82 1 98.38 123 ARG B N 1
ATOM 2304 C CA . ARG B 1 123 ? -3.865 10.914 8.523 1 98.38 123 ARG B CA 1
ATOM 2305 C C . ARG B 1 123 ? -3.322 9.656 7.852 1 98.38 123 ARG B C 1
ATOM 2307 O O . ARG B 1 123 ? -3.375 9.531 6.629 1 98.38 123 ARG B O 1
ATOM 2314 N N . ILE B 1 124 ? -2.826 8.68 8.648 1 98.12 124 ILE B N 1
ATOM 2315 C CA . ILE B 1 124 ? -2.299 7.418 8.141 1 98.12 124 ILE B CA 1
ATOM 2316 C C . ILE B 1 124 ? -3.451 6.512 7.715 1 98.12 124 ILE B C 1
ATOM 2318 O O . ILE B 1 124 ? -4.293 6.141 8.539 1 98.12 124 ILE B O 1
ATOM 2322 N N . VAL B 1 125 ? -3.457 6.145 6.414 1 98.31 125 VAL B N 1
ATOM 2323 C CA . VAL B 1 125 ? -4.527 5.297 5.898 1 98.31 125 VAL B CA 1
ATOM 2324 C C . VAL B 1 125 ? -3.936 4.023 5.301 1 98.31 125 VAL B C 1
ATOM 2326 O O . VAL B 1 125 ? -4.668 3.107 4.926 1 98.31 125 VAL B O 1
ATOM 2329 N N . ASP B 1 126 ? -2.613 3.984 5.145 1 97.38 126 ASP B N 1
ATOM 2330 C CA . ASP B 1 126 ? -1.923 2.887 4.473 1 97.38 126 ASP B CA 1
ATOM 2331 C C . ASP B 1 126 ? -0.57 2.607 5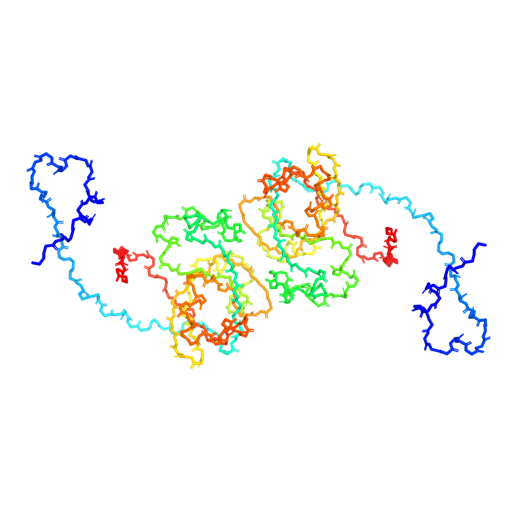.121 1 97.38 126 ASP B C 1
ATOM 2333 O O . ASP B 1 126 ? -0.062 3.43 5.887 1 97.38 126 ASP B O 1
ATOM 2337 N N . SER B 1 127 ? -0.103 1.392 4.805 1 94.62 127 SER B N 1
ATOM 2338 C CA . SER B 1 127 ? 1.233 1.008 5.25 1 94.62 127 SER B CA 1
ATOM 2339 C C . SER B 1 127 ? 2.188 0.86 4.07 1 94.62 127 SER B C 1
ATOM 2341 O O . SER B 1 127 ? 1.781 0.428 2.988 1 94.62 127 SER B O 1
ATOM 2343 N N . CYS B 1 128 ? 3.428 1.22 4.316 1 94.94 128 CYS B N 1
ATOM 2344 C CA . CYS B 1 128 ? 4.504 1.062 3.344 1 94.94 128 CYS B CA 1
ATOM 2345 C C . CYS B 1 128 ? 5.805 0.662 4.031 1 94.94 128 CYS B C 1
ATOM 2347 O O . CYS B 1 128 ? 5.801 0.27 5.199 1 94.94 128 CYS B O 1
ATOM 2349 N N . GLY B 1 129 ? 6.934 0.68 3.195 1 92.81 129 GLY B N 1
ATOM 2350 C CA . GLY B 1 129 ? 8.219 0.272 3.734 1 92.81 129 GLY B CA 1
ATOM 2351 C C . GLY B 1 129 ? 9.375 1.11 3.221 1 92.81 129 GLY B C 1
ATOM 2352 O O . GLY B 1 129 ? 9.219 1.876 2.268 1 92.81 129 GLY B O 1
ATOM 2353 N N . GLY B 1 130 ? 10.523 0.991 3.967 1 91.31 130 GLY B N 1
ATOM 2354 C CA . GLY B 1 130 ? 11.742 1.657 3.535 1 91.31 130 GLY B CA 1
ATOM 2355 C C . GLY B 1 130 ? 11.961 2.994 4.215 1 91.31 130 GLY B C 1
ATOM 2356 O O . GLY B 1 130 ? 12.938 3.689 3.928 1 91.31 130 GLY B O 1
ATOM 2357 N N . GLY B 1 131 ? 11.109 3.367 5.152 1 93.06 131 GLY B N 1
ATOM 2358 C CA . GLY B 1 131 ? 11.258 4.621 5.875 1 93.06 131 GLY B CA 1
ATOM 2359 C C . GLY B 1 131 ? 10.484 5.766 5.25 1 93.06 131 GLY B C 1
ATOM 2360 O O . GLY B 1 131 ? 10.102 5.699 4.078 1 93.06 131 GLY B O 1
ATOM 2361 N N . GLY B 1 132 ? 10.125 6.707 6.102 1 97 132 GLY B N 1
ATOM 2362 C CA . GLY B 1 132 ? 9.453 7.902 5.605 1 97 132 GLY B CA 1
ATOM 2363 C C . GLY B 1 132 ? 7.961 7.715 5.422 1 97 132 GLY B C 1
ATOM 2364 O O . GLY B 1 132 ? 7.285 7.16 6.293 1 97 132 GLY B O 1
ATOM 2365 N N . LEU B 1 133 ? 7.461 8.383 4.344 1 98.38 133 LEU B N 1
ATOM 2366 C CA . LEU B 1 133 ? 6.023 8.43 4.094 1 98.38 133 LEU B CA 1
ATOM 2367 C C . LEU B 1 133 ? 5.723 8.258 2.611 1 98.38 133 LEU B C 1
ATOM 2369 O O . LEU B 1 133 ? 6.594 8.477 1.767 1 98.38 133 LEU B O 1
ATOM 2373 N N . VAL B 1 134 ? 4.504 7.805 2.324 1 98.62 134 VAL B N 1
ATOM 2374 C CA . VAL B 1 134 ? 3.916 7.906 0.992 1 98.62 134 VAL B CA 1
ATOM 2375 C C . VAL B 1 134 ? 2.656 8.766 1.045 1 98.62 134 VAL B C 1
ATOM 2377 O O . VAL B 1 134 ? 1.582 8.281 1.41 1 98.62 134 VAL B O 1
ATOM 2380 N N . LEU B 1 135 ? 2.848 10.039 0.59 1 98.88 135 LEU B N 1
ATOM 2381 C CA . LEU B 1 135 ? 1.784 11.031 0.687 1 98.88 135 LEU B CA 1
ATOM 2382 C C . LEU B 1 135 ? 0.824 10.914 -0.493 1 98.88 135 LEU B C 1
ATOM 2384 O O . LEU B 1 135 ? 1.252 10.688 -1.626 1 98.88 135 LEU B O 1
ATOM 2388 N N . ASP B 1 136 ? -0.463 11.07 -0.155 1 98.81 136 ASP B N 1
ATOM 2389 C CA . ASP B 1 136 ? -1.366 11.227 -1.29 1 98.81 136 ASP B CA 1
ATOM 2390 C C . ASP B 1 136 ? -0.99 12.445 -2.127 1 98.81 136 ASP B C 1
ATOM 2392 O O . ASP B 1 136 ? -0.746 13.531 -1.583 1 98.81 136 ASP B O 1
ATOM 2396 N N . LEU B 1 137 ? -1.112 12.266 -3.391 1 98.44 137 LEU B N 1
ATOM 2397 C CA . LEU B 1 137 ? -0.618 13.289 -4.305 1 98.44 137 LEU B CA 1
ATOM 2398 C C . LEU B 1 137 ? -1.365 14.602 -4.102 1 98.44 137 LEU B C 1
ATOM 2400 O O . LEU B 1 137 ? -0.75 15.633 -3.834 1 98.44 137 LEU B O 1
ATOM 2404 N N . ASN B 1 138 ? -2.625 14.531 -4.117 1 98.31 138 ASN B N 1
ATOM 2405 C CA . ASN B 1 138 ? -3.402 15.758 -4.207 1 98.31 138 ASN B CA 1
ATOM 2406 C C . ASN B 1 138 ? -3.693 16.344 -2.826 1 98.31 138 ASN B C 1
ATOM 2408 O O . ASN B 1 138 ? -3.709 17.562 -2.65 1 98.31 138 ASN B O 1
ATOM 2412 N N . THR B 1 139 ? -3.855 15.523 -1.848 1 98.38 139 THR B N 1
ATOM 2413 C CA . THR B 1 139 ? -4.348 16.016 -0.567 1 98.38 139 THR B CA 1
ATOM 2414 C C . THR B 1 139 ? -3.191 16.266 0.396 1 98.38 139 THR B C 1
ATOM 2416 O O . THR B 1 139 ? -3.367 16.906 1.432 1 98.38 139 THR B O 1
ATOM 2419 N N . ALA B 1 140 ? -1.984 15.836 0.051 1 98.81 140 ALA B N 1
ATOM 2420 C CA . ALA B 1 140 ? -0.888 15.992 1.003 1 98.81 140 ALA B CA 1
ATOM 2421 C C . ALA B 1 140 ? 0.386 16.453 0.3 1 98.81 140 ALA B C 1
ATOM 2423 O O . ALA B 1 140 ? 0.914 17.531 0.598 1 98.81 140 ALA B O 1
ATOM 2424 N N . PHE B 1 141 ? 0.81 15.742 -0.729 1 98.88 141 PHE B N 1
ATOM 2425 C CA . PHE B 1 141 ? 2.1 15.992 -1.358 1 98.88 141 PHE B CA 1
ATOM 2426 C C . PHE B 1 141 ? 2.123 17.375 -2.012 1 98.88 141 PHE B C 1
ATOM 2428 O O . PHE B 1 141 ? 3.008 18.188 -1.729 1 98.88 141 PHE B O 1
ATOM 2435 N N . THR B 1 142 ? 1.184 17.625 -2.873 1 98.62 142 THR B N 1
ATOM 2436 C CA . THR B 1 142 ? 1.173 18.859 -3.648 1 98.62 142 THR B CA 1
ATOM 2437 C C . THR B 1 142 ? 1.073 20.078 -2.73 1 98.62 142 THR B C 1
ATOM 2439 O O . THR B 1 142 ? 1.843 21.031 -2.867 1 98.62 142 THR B O 1
ATOM 2442 N N . PRO B 1 143 ? 0.167 20.078 -1.689 1 98.38 143 PRO B N 1
ATOM 2443 C CA . PRO B 1 143 ? 0.104 21.219 -0.781 1 98.38 143 PRO B CA 1
ATOM 2444 C C . PRO B 1 143 ? 1.412 21.453 -0.028 1 98.38 143 PRO B C 1
ATOM 2446 O O . PRO B 1 143 ? 1.718 22.578 0.357 1 98.38 143 PRO B O 1
ATOM 2449 N N . LEU B 1 144 ? 2.217 20.438 0.148 1 98.62 144 LEU B N 1
ATOM 2450 C CA . LEU B 1 144 ? 3.475 20.547 0.879 1 98.62 144 LEU B CA 1
ATOM 2451 C C . LEU B 1 144 ? 4.602 21 -0.044 1 98.62 144 LEU B C 1
ATOM 2453 O O . LEU B 1 144 ? 5.703 21.312 0.418 1 98.62 144 LEU B O 1
ATOM 2457 N N . ASP B 1 145 ? 4.328 21 -1.28 1 98.75 145 ASP B N 1
ATOM 2458 C CA . ASP B 1 145 ? 5.34 21.266 -2.297 1 98.75 145 ASP B CA 1
ATOM 2459 C C . ASP B 1 145 ? 5.07 22.594 -3 1 98.75 145 ASP B C 1
ATOM 2461 O O . ASP B 1 145 ? 4.996 22.656 -4.23 1 98.75 145 ASP B O 1
ATOM 2465 N N . SER B 1 146 ? 5.062 23.719 -2.207 1 97.88 146 SER B N 1
ATOM 2466 C CA . SER B 1 146 ? 4.629 25.016 -2.732 1 97.88 146 SER B CA 1
ATOM 2467 C C . SER B 1 146 ? 5.574 25.516 -3.82 1 97.88 146 SER B C 1
ATOM 2469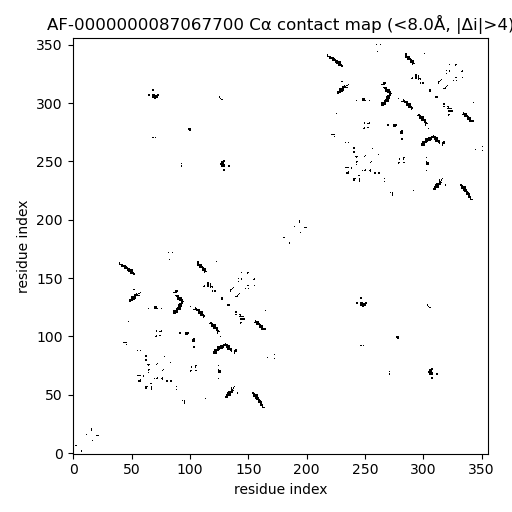 O O . SER B 1 146 ? 5.176 26.297 -4.684 1 97.88 146 SER B O 1
ATOM 2471 N N . ASP B 1 147 ? 6.848 25.062 -3.852 1 98.31 147 ASP B N 1
ATOM 2472 C CA . ASP B 1 147 ? 7.789 25.578 -4.84 1 98.31 147 ASP B CA 1
ATOM 2473 C C . ASP B 1 147 ? 7.957 24.594 -6 1 98.31 147 ASP B C 1
ATOM 2475 O O . ASP B 1 147 ? 8.742 24.844 -6.918 1 98.31 147 ASP B O 1
ATOM 2479 N N . GLY B 1 148 ? 7.289 23.438 -5.988 1 98.12 148 GLY B N 1
ATOM 2480 C CA . GLY B 1 148 ? 7.238 22.484 -7.082 1 98.12 148 GLY B CA 1
ATOM 2481 C C . GLY B 1 148 ? 8.508 21.672 -7.219 1 98.12 148 GLY B C 1
ATOM 2482 O O . GLY B 1 148 ? 8.602 20.797 -8.094 1 98.12 148 GLY B O 1
ATOM 2483 N N . LYS B 1 149 ? 9.477 21.875 -6.379 1 98.25 149 LYS B N 1
ATOM 2484 C CA . LYS B 1 149 ? 10.758 21.188 -6.527 1 98.25 149 LYS B CA 1
ATOM 2485 C C . LYS B 1 149 ? 10.641 19.719 -6.141 1 98.25 149 LYS B C 1
ATOM 2487 O O . LYS B 1 149 ? 11.367 18.875 -6.672 1 98.25 149 LYS B O 1
ATOM 2492 N N . GLY B 1 150 ? 9.805 19.453 -5.133 1 98.06 150 GLY B N 1
ATOM 2493 C CA . GLY B 1 150 ? 9.57 18.062 -4.793 1 98.06 150 GLY B CA 1
ATOM 2494 C C . GLY B 1 150 ? 9 17.25 -5.949 1 98.06 150 GLY B C 1
ATOM 2495 O O . GLY B 1 150 ? 9.422 16.125 -6.191 1 98.06 150 GLY B O 1
ATOM 2496 N N . ASN B 1 151 ? 7.961 17.828 -6.625 1 97.12 151 ASN B N 1
ATOM 2497 C CA . ASN B 1 151 ? 7.395 17.156 -7.793 1 97.12 151 ASN B CA 1
ATOM 2498 C C . ASN B 1 151 ? 8.453 16.906 -8.859 1 97.12 151 ASN B C 1
ATOM 2500 O O . ASN B 1 151 ? 8.484 15.828 -9.461 1 97.12 151 ASN B O 1
ATOM 2504 N N . ALA B 1 152 ? 9.312 17.859 -9.086 1 96.94 152 ALA B N 1
ATOM 2505 C CA . ALA B 1 152 ? 10.383 17.703 -10.07 1 96.94 152 ALA B CA 1
ATOM 2506 C C . ALA B 1 152 ? 11.352 16.594 -9.672 1 96.94 152 ALA B C 1
ATOM 2508 O O . ALA B 1 152 ? 11.836 15.852 -10.523 1 96.94 152 ALA B O 1
ATOM 2509 N N . ALA B 1 153 ? 11.648 16.453 -8.398 1 97.44 153 ALA B N 1
ATOM 2510 C CA . ALA B 1 153 ? 12.602 15.477 -7.879 1 97.44 153 ALA B CA 1
ATOM 2511 C C . ALA B 1 153 ? 11.938 14.117 -7.684 1 97.44 153 ALA B C 1
ATOM 2513 O O . ALA B 1 153 ? 12.617 13.102 -7.523 1 97.44 153 ALA B O 1
ATOM 2514 N N . GLY B 1 154 ? 10.609 14.086 -7.551 1 96.44 154 GLY B N 1
ATOM 2515 C CA . GLY B 1 154 ? 9.875 12.852 -7.312 1 96.44 154 GLY B CA 1
ATOM 2516 C C . GLY B 1 154 ? 9.672 12.555 -5.84 1 96.44 154 GLY B C 1
ATOM 2517 O O . GLY B 1 154 ? 9.102 11.523 -5.484 1 96.44 154 GLY B O 1
ATOM 2518 N N . HIS B 1 155 ? 10.211 13.422 -5.047 1 98.56 155 HIS B N 1
ATOM 2519 C CA . HIS B 1 155 ? 10.039 13.242 -3.609 1 98.56 155 HIS B CA 1
ATOM 2520 C C . HIS B 1 155 ? 10.273 14.547 -2.861 1 98.56 155 HIS B C 1
ATOM 2522 O O . HIS B 1 155 ? 10.797 15.508 -3.428 1 98.56 155 HIS B O 1
ATOM 2528 N N . LEU B 1 156 ? 9.789 14.617 -1.589 1 98.81 156 LEU B N 1
ATOM 2529 C CA . LEU B 1 156 ? 10.109 15.664 -0.622 1 98.81 156 LEU B CA 1
ATOM 2530 C C . LEU B 1 156 ? 11.055 15.141 0.454 1 98.81 156 LEU B C 1
ATOM 2532 O O . LEU B 1 156 ? 11.133 13.93 0.683 1 98.81 156 LEU B O 1
ATOM 2536 N N . THR B 1 157 ? 11.859 16.016 1.034 1 98.75 157 THR B N 1
ATOM 2537 C CA . THR B 1 157 ? 12.445 15.773 2.346 1 98.75 157 THR B CA 1
ATOM 2538 C C . THR B 1 157 ? 11.625 16.438 3.441 1 98.75 157 THR B C 1
ATOM 2540 O O . THR B 1 157 ? 11.359 17.641 3.377 1 98.75 157 THR B O 1
ATOM 2543 N N . VAL B 1 158 ? 11.172 15.594 4.449 1 98.81 158 VAL B N 1
ATOM 2544 C CA . VAL B 1 158 ? 10.219 16.141 5.41 1 98.81 158 VAL B CA 1
ATOM 2545 C C . VAL B 1 158 ? 10.625 15.742 6.828 1 98.81 158 VAL B C 1
ATOM 2547 O O . VAL B 1 158 ? 11.398 14.805 7.016 1 98.81 158 VAL B O 1
ATOM 2550 N N . ASP B 1 159 ? 10.188 16.531 7.766 1 97.5 159 ASP B N 1
ATOM 2551 C CA . ASP B 1 159 ? 10.016 16.141 9.164 1 97.5 159 ASP B CA 1
ATOM 2552 C C . ASP B 1 159 ? 8.562 15.758 9.453 1 97.5 159 ASP B C 1
ATOM 2554 O O . ASP B 1 159 ? 7.645 16.281 8.82 1 97.5 159 ASP B O 1
ATOM 2558 N N . TYR B 1 160 ? 8.359 14.797 10.32 1 97.06 160 TYR B N 1
ATOM 2559 C CA . TYR B 1 160 ? 6.992 14.609 10.797 1 97.06 160 TYR B CA 1
ATOM 2560 C C . TYR B 1 160 ? 6.965 14.328 12.297 1 97.06 160 TYR B C 1
ATOM 2562 O O . TYR B 1 160 ? 7.945 13.836 12.859 1 97.06 160 TYR B O 1
ATOM 2570 N N . GLN B 1 161 ? 5.848 14.781 12.922 1 95.75 161 GLN B N 1
ATOM 2571 C CA . GLN B 1 161 ? 5.547 14.562 14.336 1 95.75 161 GLN B CA 1
ATOM 2572 C C . GLN B 1 161 ? 4.148 13.977 14.516 1 95.75 161 GLN B C 1
ATOM 2574 O O . GLN B 1 161 ? 3.201 14.414 13.852 1 95.75 161 GLN B O 1
ATOM 2579 N N . VAL B 1 162 ? 4.133 12.945 15.43 1 95.25 162 VAL B N 1
ATOM 2580 C CA . VAL B 1 162 ? 2.82 12.414 15.773 1 95.25 162 VAL B CA 1
ATOM 2581 C C . VAL B 1 162 ? 2.033 13.461 16.562 1 95.25 162 VAL B C 1
ATOM 2583 O O . VAL B 1 162 ? 2.543 14.031 17.531 1 95.25 162 VAL B O 1
ATOM 2586 N N . VAL B 1 163 ? 0.758 13.711 16.109 1 92.62 163 VAL B N 1
ATOM 2587 C CA . VAL B 1 163 ? -0.073 14.695 16.797 1 92.62 163 VAL B CA 1
ATOM 2588 C C . VAL B 1 163 ? -1.461 14.109 17.047 1 92.62 163 VAL B C 1
ATOM 2590 O O . VAL B 1 163 ? -1.813 13.062 16.5 1 92.62 163 VAL B O 1
ATOM 2593 N N . ASP B 1 164 ? -2.186 14.797 17.938 1 87.62 164 ASP B N 1
ATOM 2594 C CA . ASP B 1 164 ? -3.59 14.445 18.125 1 87.62 164 ASP B CA 1
ATOM 2595 C C . ASP B 1 164 ? -4.418 14.797 16.891 1 87.62 164 ASP B C 1
ATOM 2597 O O . ASP B 1 164 ? -4.23 15.859 16.297 1 87.62 164 ASP B O 1
ATOM 2601 N N . CYS B 1 165 ? -5.379 13.836 16.578 1 90.81 165 CYS B N 1
ATOM 2602 C CA . CYS B 1 165 ? -6.234 14.07 15.422 1 90.81 165 CYS B CA 1
ATOM 2603 C C . CYS B 1 165 ? -7.379 15.008 15.773 1 90.81 165 CYS B C 1
ATOM 2605 O O . CYS B 1 165 ? -8.047 15.547 14.883 1 90.81 165 CYS B O 1
ATOM 2607 N N . TYR B 1 166 ? -7.707 15.188 17 1 84.81 166 TYR B N 1
ATOM 2608 C CA . TYR B 1 166 ? -8.812 15.992 17.5 1 84.81 166 TYR B CA 1
ATOM 2609 C C . TYR B 1 166 ? -10.148 15.461 17 1 84.81 166 TYR B C 1
ATOM 2611 O O . TYR B 1 166 ? -11.039 16.234 16.641 1 84.81 166 TYR B O 1
ATOM 2619 N N . ASP B 1 167 ? -10.211 14.141 16.859 1 82.38 167 ASP B N 1
ATOM 2620 C CA . ASP B 1 167 ? -11.422 13.5 16.359 1 82.38 167 ASP B CA 1
ATOM 2621 C C . ASP B 1 167 ? -12.562 13.625 17.359 1 82.38 167 ASP B C 1
ATOM 2623 O O . ASP B 1 167 ? -13.734 13.547 16.984 1 82.38 167 ASP B O 1
ATOM 2627 N N . ASP B 1 168 ? -12.398 13.57 18.609 1 64 168 ASP B N 1
ATOM 2628 C CA . ASP B 1 168 ? -13.438 13.664 19.641 1 64 168 ASP B CA 1
ATOM 2629 C C . ASP B 1 168 ? -14.047 15.07 19.672 1 64 168 ASP B C 1
ATOM 2631 O O . ASP B 1 168 ? -15.102 15.273 20.266 1 64 168 ASP B O 1
ATOM 2635 N N . VAL B 1 169 ? -13.352 15.977 19.156 1 54.91 169 VAL B N 1
ATOM 2636 C CA . VAL B 1 169 ? -13.891 17.328 19.328 1 54.91 169 VAL B CA 1
ATOM 2637 C C . VAL B 1 169 ? -14.984 17.578 18.297 1 54.91 169 VAL B C 1
ATOM 2639 O O . VAL B 1 169 ? -14.805 17.297 17.109 1 54.91 169 VAL B O 1
ATOM 2642 N N . ASP B 1 170 ? -16.234 17.266 18.547 1 46.12 170 ASP B N 1
ATOM 2643 C CA . ASP B 1 170 ? -17.375 17.812 17.812 1 46.12 170 ASP B CA 1
ATOM 2644 C C . ASP B 1 170 ? -16.969 19.047 17.031 1 46.12 170 ASP B C 1
ATOM 2646 O O . ASP B 1 170 ? -17.172 20.172 17.484 1 46.12 170 ASP B O 1
ATOM 2650 N N . SER B 1 171 ? -15.758 19.188 16.641 1 42.12 171 SER B N 1
ATOM 2651 C CA . SER B 1 171 ? -15.445 20.406 15.914 1 42.12 171 SER B CA 1
ATOM 2652 C C . SER B 1 171 ? -16.172 20.453 14.57 1 42.12 171 SER B C 1
ATOM 2654 O O . SER B 1 171 ? -16.156 19.469 13.828 1 42.12 171 SER B O 1
ATOM 2656 N N . PRO B 1 172 ? -17.125 21.297 14.32 1 37.62 172 PRO B N 1
ATOM 2657 C CA . PRO B 1 172 ? -17.719 21.516 12.992 1 37.62 172 PRO B CA 1
ATOM 2658 C C . PRO B 1 172 ? -16.688 21.5 11.875 1 37.62 172 PRO B C 1
ATOM 2660 O O . PRO B 1 172 ? -15.547 21.922 12.078 1 37.62 172 PRO B O 1
ATOM 2663 N N . LEU B 1 173 ? -16.5 20.438 11.133 1 37.44 173 LEU B N 1
ATOM 2664 C CA . LEU B 1 173 ? -15.734 20.422 9.898 1 37.44 173 LEU B CA 1
ATOM 2665 C C . LEU B 1 173 ? -15.57 21.828 9.336 1 37.44 173 LEU B C 1
ATOM 2667 O O . LEU B 1 173 ? -16.562 22.516 9.086 1 37.44 173 LEU B O 1
ATOM 2671 N N . ARG B 1 174 ? -14.68 22.672 9.727 1 32.69 174 ARG B N 1
ATOM 2672 C CA . ARG B 1 174 ? -14.477 23.984 9.125 1 32.69 174 ARG B CA 1
ATOM 2673 C C . ARG B 1 174 ? -14.18 23.859 7.633 1 32.69 174 ARG B C 1
ATOM 2675 O O . ARG B 1 174 ? -13.195 23.219 7.242 1 32.69 174 ARG B O 1
ATOM 2682 N N . LEU B 1 175 ? -15.125 23.578 6.73 1 28.8 175 LEU B N 1
ATOM 2683 C CA . LEU B 1 175 ? -15.016 23.828 5.301 1 28.8 175 LEU B CA 1
ATOM 2684 C C . LEU B 1 175 ? -14.258 25.125 5.039 1 28.8 175 LEU B C 1
ATOM 2686 O O . LEU B 1 175 ? -14.656 26.188 5.531 1 28.8 175 LEU B O 1
ATOM 2690 N N . TYR B 1 176 ? -12.953 25.109 5.258 1 26.19 176 TYR B N 1
ATOM 2691 C CA . TYR B 1 176 ? -12.25 26.312 4.859 1 26.19 176 TYR B CA 1
ATOM 2692 C C . TYR B 1 176 ? -12.516 26.656 3.398 1 26.19 176 TYR B C 1
ATOM 2694 O O . TYR B 1 176 ? -12.453 25.766 2.535 1 26.19 176 TYR B O 1
ATOM 2702 N N . GLY B 1 177 ? -13.586 27.359 3.111 1 24.45 177 GLY B N 1
ATOM 2703 C CA . GLY B 1 177 ? -13.656 28.078 1.848 1 24.45 177 GLY B CA 1
ATOM 2704 C C . GLY B 1 177 ? -12.344 28.703 1.438 1 24.45 177 GLY B C 1
ATOM 2705 O O . GLY B 1 177 ? -11.734 29.453 2.211 1 24.45 177 GLY B O 1
ATOM 2706 N N . GLN B 1 178 ? -11.375 27.812 0.737 1 20.38 178 GLN B N 1
ATOM 2707 C CA . GLN B 1 178 ? -10.422 28.625 -0.008 1 20.38 178 GLN B CA 1
ATOM 2708 C C . GLN B 1 178 ? -11.148 29.641 -0.894 1 20.38 178 GLN B C 1
ATOM 2710 O O . GLN B 1 178 ? -12.18 29.328 -1.489 1 20.38 178 GLN B O 1
#